Protein AF-T1BI86-F1 (afdb_monomer_lite)

Structure (mmCIF, N/CA/C/O backbone):
data_AF-T1BI86-F1
#
_entry.id   AF-T1BI86-F1
#
loop_
_atom_site.group_PDB
_atom_site.id
_atom_site.type_symbol
_atom_site.label_atom_id
_atom_site.label_alt_id
_atom_site.label_comp_id
_atom_site.label_asym_id
_atom_site.label_entity_id
_atom_site.label_seq_id
_atom_site.pdbx_PDB_ins_code
_atom_site.Cartn_x
_atom_site.Cartn_y
_atom_site.Cartn_z
_atom_site.occupancy
_atom_site.B_iso_or_equiv
_atom_site.auth_seq_id
_atom_site.auth_comp_id
_atom_site.auth_asym_id
_atom_site.auth_atom_id
_atom_site.pdbx_PDB_model_num
ATOM 1 N N . MET A 1 1 ? -12.834 4.390 8.537 1.00 87.19 1 MET A N 1
ATOM 2 C CA . MET A 1 1 ? -12.316 3.830 9.811 1.00 87.19 1 MET A CA 1
ATOM 3 C C . MET A 1 1 ? -13.384 3.108 10.624 1.00 87.19 1 MET A C 1
ATOM 5 O O . MET A 1 1 ? -13.209 1.924 10.857 1.00 87.19 1 MET A O 1
ATOM 9 N N . GLN A 1 2 ? -14.471 3.770 11.041 1.00 87.88 2 GLN A N 1
ATOM 10 C CA . GLN A 1 2 ? -15.515 3.148 11.880 1.00 87.88 2 GLN A CA 1
ATOM 11 C C . GLN A 1 2 ? -16.148 1.905 11.238 1.00 87.88 2 GLN A C 1
ATOM 13 O O . GLN A 1 2 ? -16.233 0.873 11.889 1.00 87.88 2 GLN A O 1
ATOM 18 N N . VAL A 1 3 ? -16.494 1.980 9.948 1.00 89.50 3 VAL A N 1
ATOM 19 C CA . VAL A 1 3 ? -17.041 0.842 9.188 1.00 89.50 3 VAL A CA 1
ATOM 20 C C . VAL A 1 3 ? -16.091 -0.359 9.213 1.00 89.50 3 VAL A C 1
ATOM 22 O O . VAL A 1 3 ? -16.495 -1.455 9.577 1.00 89.50 3 VAL A O 1
ATOM 25 N N . LEU A 1 4 ? -14.807 -0.149 8.906 1.00 90.81 4 LEU A N 1
ATOM 26 C CA . LEU A 1 4 ? -13.804 -1.218 8.940 1.00 90.81 4 LEU A CA 1
ATOM 27 C C . LEU A 1 4 ? -13.633 -1.810 10.349 1.00 90.81 4 LEU A C 1
ATOM 29 O O . LEU A 1 4 ? -13.534 -3.022 10.494 1.00 90.81 4 LEU A O 1
ATOM 33 N N . ALA A 1 5 ? -13.622 -0.969 11.387 1.00 91.44 5 ALA A N 1
ATOM 34 C CA . ALA A 1 5 ? -13.533 -1.438 12.768 1.00 91.44 5 ALA A CA 1
ATOM 35 C C . ALA A 1 5 ? -14.741 -2.308 13.158 1.00 91.44 5 ALA A C 1
ATOM 37 O O . ALA A 1 5 ? -14.560 -3.336 13.802 1.00 91.44 5 ALA A O 1
ATOM 38 N N . ALA A 1 6 ? -15.951 -1.943 12.720 1.00 90.62 6 ALA A N 1
ATOM 39 C CA . ALA A 1 6 ? -17.153 -2.742 12.957 1.00 90.62 6 ALA A CA 1
ATOM 40 C C . ALA A 1 6 ? -17.062 -4.134 12.305 1.00 90.62 6 ALA A C 1
ATOM 42 O O . ALA A 1 6 ? -17.449 -5.118 12.927 1.00 90.62 6 ALA A O 1
ATOM 43 N N . GLN A 1 7 ? -16.489 -4.224 11.100 1.00 90.88 7 GLN A N 1
ATOM 44 C CA . GLN A 1 7 ? -16.286 -5.493 10.386 1.00 90.88 7 GLN A CA 1
ATOM 45 C C . GLN A 1 7 ? -15.244 -6.400 11.061 1.00 90.88 7 GLN A C 1
ATOM 47 O O . GLN A 1 7 ? -15.355 -7.620 11.014 1.00 90.88 7 GLN A O 1
ATOM 52 N N . LEU A 1 8 ? -14.225 -5.822 11.704 1.00 91.12 8 LEU A N 1
ATOM 53 C CA . LEU A 1 8 ? -13.162 -6.585 12.371 1.00 91.12 8 LEU A CA 1
ATOM 54 C C . LEU A 1 8 ? -13.548 -7.094 13.770 1.00 91.12 8 LEU A C 1
ATOM 56 O O . LEU A 1 8 ? -12.843 -7.952 14.310 1.00 91.12 8 LEU A O 1
ATOM 60 N N . GLY A 1 9 ? -14.645 -6.589 14.339 1.00 88.50 9 GLY A N 1
ATOM 61 C CA . GLY A 1 9 ? -15.130 -6.936 15.674 1.00 88.50 9 GLY A CA 1
ATOM 62 C C . GLY A 1 9 ? -14.452 -6.159 16.811 1.00 88.50 9 GLY A C 1
ATOM 63 O O . GLY A 1 9 ? -13.436 -5.486 16.635 1.00 88.50 9 GLY A O 1
ATOM 64 N N . SER A 1 10 ? -15.024 -6.266 18.015 1.00 86.44 10 SER A N 1
ATOM 65 C CA . SER A 1 10 ? -14.612 -5.511 19.214 1.00 86.44 10 SER A CA 1
ATOM 66 C C . SER A 1 10 ? -13.220 -5.868 19.751 1.00 86.44 10 SER A C 1
ATOM 68 O O . SER A 1 10 ? -12.640 -5.101 20.516 1.00 86.44 10 SER A O 1
ATOM 70 N N . GLU A 1 11 ? -12.658 -7.002 19.332 1.00 89.38 11 GLU A N 1
ATOM 71 C CA . GLU A 1 11 ? -11.309 -7.446 19.702 1.00 89.38 11 GLU A CA 1
ATOM 72 C C . GLU A 1 11 ? -10.194 -6.578 19.097 1.00 89.38 11 GLU A C 1
ATOM 74 O O . GLU A 1 11 ? -9.066 -6.534 19.605 1.00 89.38 11 GLU A O 1
ATOM 79 N N . VAL A 1 12 ? -10.480 -5.902 17.979 1.00 92.06 12 VAL A N 1
ATOM 80 C CA . VAL A 1 12 ? -9.526 -5.017 17.313 1.00 92.06 12 VAL A CA 1
ATOM 81 C C . VAL A 1 12 ? -9.765 -3.594 17.792 1.00 92.06 12 VAL A C 1
ATOM 83 O O . VAL A 1 12 ? -10.672 -2.898 17.339 1.00 92.06 12 VAL A O 1
ATOM 86 N N . SER A 1 13 ? -8.914 -3.136 18.712 1.00 94.00 13 SER A N 1
ATOM 87 C CA . SER A 1 13 ? -8.974 -1.754 19.180 1.00 94.00 13 SER A CA 1
ATOM 88 C C . SER A 1 13 ? -8.673 -0.768 18.047 1.00 94.00 13 SER A C 1
ATOM 90 O O . SER A 1 13 ? -7.924 -1.056 17.107 1.00 94.00 13 SER A O 1
ATOM 92 N N . ARG A 1 14 ? -9.210 0.452 18.171 1.00 92.88 14 ARG A N 1
ATOM 93 C CA . ARG A 1 14 ? -8.928 1.547 17.231 1.00 92.88 14 ARG A CA 1
ATOM 94 C C . ARG A 1 14 ? -7.428 1.800 17.084 1.00 92.88 14 ARG A C 1
ATOM 96 O O . ARG A 1 14 ? -6.975 2.071 15.979 1.00 92.88 14 ARG A O 1
ATOM 103 N N . GLU A 1 15 ? -6.672 1.712 18.175 1.00 94.00 15 GLU A N 1
ATOM 104 C CA . GLU A 1 15 ? -5.223 1.924 18.153 1.00 94.00 15 GLU A CA 1
ATOM 105 C C . GLU A 1 15 ? -4.499 0.858 17.336 1.00 94.00 15 GLU A C 1
ATOM 107 O O . GLU A 1 15 ? -3.733 1.209 16.442 1.00 94.00 15 GLU A O 1
ATOM 112 N N . ARG A 1 16 ? -4.827 -0.423 17.548 1.00 95.56 16 ARG A N 1
ATOM 113 C CA . ARG A 1 16 ? -4.256 -1.528 16.765 1.00 95.56 16 ARG A CA 1
ATOM 114 C C . ARG A 1 16 ? -4.585 -1.395 15.282 1.00 95.56 16 ARG A C 1
ATOM 116 O O . ARG A 1 16 ? -3.732 -1.654 14.439 1.00 95.56 16 ARG A O 1
ATOM 123 N N . LEU A 1 17 ? -5.801 -0.953 14.956 1.00 95.69 17 LEU A N 1
ATOM 124 C CA . LEU A 1 17 ? -6.186 -0.690 13.571 1.00 95.69 17 LEU A CA 1
ATOM 125 C C . LEU A 1 17 ? -5.401 0.486 12.971 1.00 95.69 17 LEU A C 1
ATOM 127 O O . LEU A 1 17 ? -4.962 0.407 11.826 1.00 95.69 17 LEU A O 1
ATOM 131 N N . VAL A 1 18 ? -5.194 1.569 13.727 1.00 95.19 18 VAL A N 1
ATOM 132 C CA . VAL A 1 18 ? -4.356 2.695 13.286 1.00 95.19 18 VAL A CA 1
ATOM 133 C C . VAL A 1 18 ? -2.924 2.236 13.034 1.00 95.19 18 VAL A C 1
ATOM 135 O O . VAL A 1 18 ? -2.373 2.589 11.996 1.00 95.19 18 VAL A O 1
ATOM 138 N N . ASP A 1 19 ? -2.340 1.437 13.926 1.00 94.88 19 ASP A N 1
ATOM 139 C CA . ASP A 1 19 ? -0.967 0.938 13.791 1.00 94.88 19 ASP A CA 1
ATOM 140 C C . ASP A 1 19 ? -0.814 0.010 12.580 1.00 94.88 19 ASP A C 1
ATOM 142 O O . ASP A 1 19 ? 0.140 0.136 11.807 1.00 94.88 19 ASP A O 1
ATOM 146 N N . ALA A 1 20 ? -1.808 -0.848 12.341 1.00 95.94 20 ALA A N 1
ATOM 147 C CA . ALA A 1 20 ? -1.864 -1.701 11.162 1.00 95.94 20 ALA A CA 1
ATOM 148 C C . ALA A 1 20 ? -1.909 -0.883 9.867 1.00 95.94 20 ALA A C 1
ATOM 150 O O . ALA A 1 20 ? -1.059 -1.028 8.987 1.00 95.94 20 ALA A O 1
ATOM 151 N N . LEU A 1 21 ? -2.857 0.049 9.767 1.00 94.44 21 LEU A N 1
ATOM 152 C CA . LEU A 1 21 ? -2.989 0.902 8.589 1.00 94.44 21 LEU A CA 1
ATOM 153 C C . LEU A 1 21 ? -1.786 1.837 8.429 1.00 94.44 21 LEU A C 1
ATOM 155 O O . LEU A 1 21 ? -1.414 2.170 7.306 1.00 94.44 21 LEU A O 1
ATOM 159 N N . TYR A 1 22 ? -1.151 2.240 9.530 1.00 92.62 22 TYR A N 1
ATOM 160 C CA . TYR A 1 22 ? 0.082 3.012 9.515 1.00 92.62 22 TYR A CA 1
ATOM 161 C C . TYR A 1 22 ? 1.194 2.216 8.843 1.00 92.62 22 TYR A C 1
ATOM 163 O O . TYR A 1 22 ? 1.854 2.773 7.971 1.00 92.62 22 TYR A O 1
ATOM 171 N N . ALA A 1 23 ? 1.367 0.927 9.141 1.00 92.50 23 ALA A N 1
ATOM 172 C CA . ALA A 1 23 ? 2.424 0.092 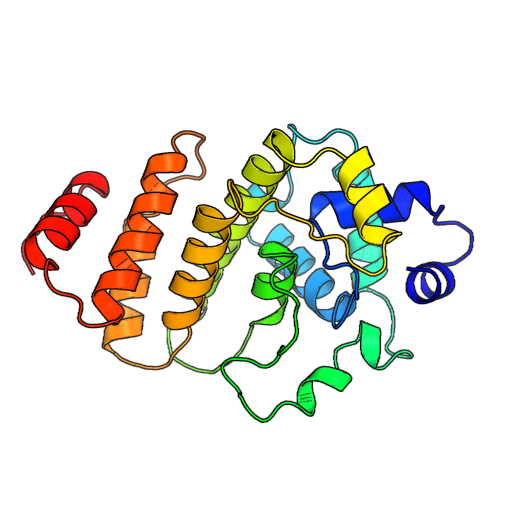8.558 1.00 92.50 23 ALA A CA 1
ATOM 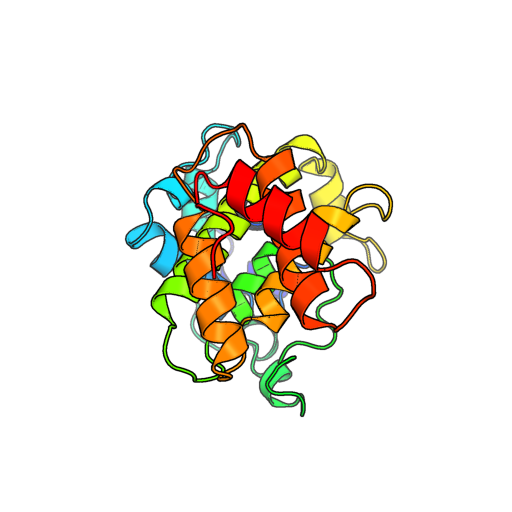173 C C . ALA A 1 23 ? 2.459 0.094 7.017 1.00 92.50 23 ALA A C 1
ATOM 175 O O . ALA A 1 23 ? 3.533 -0.001 6.420 1.00 92.50 23 ALA A O 1
ATOM 176 N N . ILE A 1 24 ? 1.300 0.279 6.380 1.00 91.12 24 ILE A N 1
ATOM 177 C CA . ILE A 1 24 ? 1.153 0.398 4.921 1.00 91.12 24 ILE A CA 1
ATOM 178 C C . ILE A 1 24 ? 0.720 1.800 4.466 1.00 91.12 24 ILE A C 1
ATOM 180 O O . ILE A 1 24 ? 0.483 2.020 3.284 1.00 91.12 24 ILE A O 1
ATOM 184 N N . ARG A 1 25 ? 0.642 2.766 5.390 1.00 87.88 25 ARG A N 1
ATOM 185 C CA . ARG A 1 25 ? 0.178 4.147 5.173 1.00 87.88 25 ARG A CA 1
ATOM 186 C C . ARG A 1 25 ? -1.112 4.206 4.360 1.00 87.88 25 ARG A C 1
ATOM 188 O O . ARG A 1 25 ? -1.150 4.874 3.334 1.00 87.88 25 ARG A O 1
ATOM 195 N N . ALA A 1 26 ? -2.140 3.483 4.788 1.00 88.50 26 ALA A N 1
ATOM 196 C CA . ALA A 1 26 ? -3.394 3.363 4.050 1.00 88.50 26 ALA A CA 1
ATOM 197 C C . ALA A 1 26 ? -4.008 4.741 3.736 1.00 88.50 26 ALA A C 1
ATOM 199 O O . ALA A 1 26 ? -3.903 5.663 4.552 1.00 88.50 26 ALA A O 1
ATOM 200 N N . PRO A 1 27 ? -4.682 4.906 2.585 1.00 84.25 27 PRO A N 1
ATOM 201 C CA . PRO A 1 27 ? -5.435 6.124 2.328 1.00 84.25 27 PRO A CA 1
ATOM 202 C C . PRO A 1 27 ? -6.605 6.226 3.317 1.00 84.25 27 PRO A C 1
ATOM 204 O O . PRO A 1 27 ? -7.252 5.230 3.639 1.00 84.25 27 PRO A O 1
ATOM 207 N N . ARG A 1 28 ? -6.928 7.439 3.772 1.00 84.38 28 ARG A N 1
ATOM 208 C CA . ARG A 1 28 ? -7.993 7.706 4.757 1.00 84.38 28 ARG A CA 1
ATOM 209 C C . ARG A 1 28 ? -9.350 7.171 4.327 1.00 84.38 28 ARG A C 1
ATOM 211 O O . ARG A 1 28 ? -10.128 6.731 5.173 1.00 84.38 28 ARG A O 1
ATOM 218 N N . ASN A 1 29 ? -9.649 7.239 3.031 1.00 81.12 29 ASN A N 1
ATOM 219 C CA . ASN A 1 29 ? -10.928 6.769 2.519 1.00 81.12 29 ASN A CA 1
ATOM 220 C C . ASN A 1 29 ? -11.054 5.240 2.604 1.00 81.12 29 ASN A C 1
ATOM 222 O O . ASN A 1 29 ? -12.177 4.769 2.676 1.00 81.12 29 ASN A O 1
ATOM 226 N N . LEU A 1 30 ? -9.956 4.476 2.682 1.00 87.44 30 LEU A N 1
ATOM 227 C CA . LEU A 1 30 ? -9.953 3.007 2.738 1.00 87.44 30 LEU A CA 1
ATOM 228 C C . LEU A 1 30 ? -10.704 2.335 1.575 1.00 87.44 30 LEU A C 1
ATOM 230 O O . LEU A 1 30 ? -11.121 1.183 1.696 1.00 87.44 30 LEU A O 1
ATOM 234 N N . VAL A 1 31 ? -10.876 3.043 0.455 1.00 85.50 31 VAL A N 1
ATOM 235 C CA . VAL A 1 31 ? -11.489 2.477 -0.750 1.00 85.50 31 VAL A CA 1
ATOM 236 C C . VAL A 1 31 ? -10.641 1.300 -1.213 1.00 85.50 31 VAL A C 1
ATOM 238 O O . VAL A 1 31 ? -9.433 1.452 -1.387 1.00 85.50 31 VAL A O 1
ATOM 241 N N . GLY A 1 32 ? -11.258 0.134 -1.398 1.00 85.75 32 GLY A N 1
ATOM 242 C CA . GLY A 1 32 ? -10.547 -1.065 -1.841 1.00 85.75 32 GLY A CA 1
ATOM 243 C C . GLY A 1 32 ? -9.511 -1.589 -0.839 1.00 85.75 32 GLY A C 1
ATOM 244 O O . GLY A 1 32 ? -8.621 -2.349 -1.209 1.00 85.75 32 GLY A O 1
ATOM 245 N N . ILE A 1 33 ? -9.584 -1.219 0.444 1.00 89.75 33 ILE A N 1
ATOM 246 C CA . ILE A 1 33 ? -8.588 -1.685 1.417 1.00 89.75 33 ILE A CA 1
ATOM 247 C C . ILE A 1 33 ? -8.528 -3.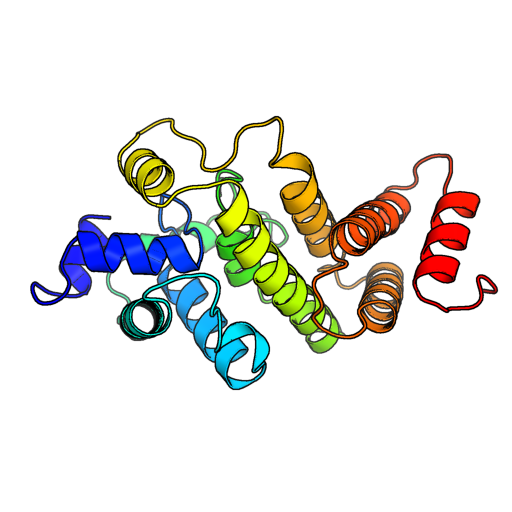219 1.501 1.00 89.75 33 ILE A C 1
ATOM 249 O O . ILE A 1 33 ? -7.446 -3.769 1.672 1.00 89.75 33 ILE A O 1
ATOM 253 N N . ILE A 1 34 ? -9.652 -3.921 1.319 1.00 91.44 34 ILE A N 1
ATOM 254 C CA . ILE A 1 34 ? -9.698 -5.390 1.370 1.00 91.44 34 ILE A CA 1
ATOM 255 C C . ILE A 1 34 ? -8.864 -6.019 0.238 1.00 91.44 34 ILE A C 1
ATOM 257 O O . ILE A 1 34 ? -7.916 -6.747 0.550 1.00 91.44 34 ILE A O 1
ATOM 261 N N . PRO A 1 35 ? -9.133 -5.754 -1.061 1.00 88.06 35 PRO A N 1
ATOM 262 C CA . PRO A 1 35 ? -8.297 -6.293 -2.135 1.00 88.06 35 PRO A CA 1
ATOM 263 C C . PRO A 1 35 ? -6.839 -5.826 -2.046 1.00 88.06 35 PRO A C 1
ATOM 265 O O . PRO A 1 35 ? -5.942 -6.630 -2.293 1.00 88.06 35 PRO A O 1
ATOM 268 N N . ALA A 1 36 ? -6.577 -4.591 -1.601 1.00 89.00 36 ALA A N 1
ATOM 269 C CA . ALA A 1 36 ? -5.211 -4.123 -1.369 1.00 89.00 36 ALA A CA 1
ATOM 270 C C . ALA A 1 36 ? -4.473 -4.983 -0.327 1.00 89.00 36 ALA A C 1
ATOM 272 O O . ALA A 1 36 ? -3.302 -5.320 -0.510 1.00 89.00 36 ALA A O 1
ATOM 273 N N . MET A 1 37 ? -5.141 -5.359 0.770 1.00 94.12 37 MET A N 1
ATOM 274 C CA . MET A 1 37 ? -4.531 -6.179 1.822 1.00 94.12 37 MET A CA 1
ATOM 275 C C . MET A 1 37 ? -4.357 -7.637 1.407 1.00 94.12 37 MET A C 1
ATOM 277 O O . MET A 1 37 ? -3.339 -8.236 1.750 1.00 94.12 37 MET A O 1
ATOM 281 N N . ARG A 1 38 ? -5.273 -8.189 0.602 1.00 92.56 38 ARG A N 1
ATOM 282 C CA . ARG A 1 38 ? -5.074 -9.502 -0.040 1.00 92.56 38 ARG A CA 1
ATOM 283 C C . ARG A 1 38 ? -3.818 -9.493 -0.906 1.00 92.56 38 ARG A C 1
ATOM 285 O O . ARG A 1 38 ? -2.944 -10.333 -0.720 1.00 92.56 38 ARG A O 1
ATOM 292 N N . GLN A 1 39 ? -3.677 -8.473 -1.751 1.00 89.88 39 GLN A N 1
ATOM 293 C CA . GLN A 1 39 ? -2.504 -8.313 -2.602 1.00 89.88 39 GLN A CA 1
ATOM 294 C C . GLN A 1 39 ? -1.212 -8.173 -1.790 1.00 89.88 39 GLN A C 1
ATOM 296 O O . GLN A 1 39 ? -0.199 -8.796 -2.106 1.00 89.88 39 GLN A O 1
ATOM 301 N N . PHE A 1 40 ? -1.244 -7.378 -0.718 1.00 93.69 40 PHE A N 1
ATOM 302 C CA . PHE A 1 40 ? -0.087 -7.200 0.151 1.00 93.69 40 PHE A CA 1
ATOM 303 C C . PHE A 1 40 ? 0.307 -8.504 0.850 1.00 93.69 40 PHE A C 1
ATOM 305 O O . PHE A 1 40 ? 1.493 -8.823 0.929 1.00 93.69 40 PHE A O 1
ATOM 312 N N . ARG A 1 41 ? -0.669 -9.285 1.325 1.00 95.31 41 ARG A N 1
ATOM 313 C CA . ARG A 1 41 ? -0.439 -10.613 1.902 1.00 95.31 41 ARG A CA 1
ATOM 314 C C . ARG A 1 41 ? 0.221 -11.561 0.903 1.00 95.31 41 ARG A C 1
ATOM 316 O O . ARG A 1 41 ? 1.205 -12.210 1.257 1.00 95.31 41 ARG A O 1
ATOM 323 N N . ASP A 1 42 ? -0.278 -11.612 -0.326 1.00 92.12 42 ASP A N 1
ATOM 324 C CA . ASP A 1 42 ? 0.278 -12.474 -1.372 1.00 92.12 42 ASP A CA 1
ATOM 325 C C . ASP A 1 42 ? 1.719 -12.075 -1.710 1.00 92.12 42 ASP A C 1
ATOM 327 O O . ASP A 1 42 ? 2.613 -12.921 -1.747 1.00 92.12 42 ASP A O 1
ATOM 331 N N . TRP A 1 43 ? 1.991 -10.774 -1.840 1.00 91.94 43 TRP A N 1
ATOM 332 C CA . TRP A 1 43 ? 3.353 -10.282 -2.044 1.00 91.94 43 TRP A CA 1
ATOM 333 C C . TRP A 1 43 ? 4.280 -10.579 -0.867 1.00 91.94 43 TRP A C 1
ATOM 335 O O . TRP A 1 43 ? 5.423 -10.959 -1.093 1.00 91.94 43 TRP A O 1
ATOM 345 N N . ARG A 1 44 ? 3.830 -10.470 0.387 1.00 93.81 44 ARG A N 1
ATOM 346 C CA . ARG A 1 44 ? 4.668 -10.830 1.546 1.00 93.81 44 ARG A CA 1
ATOM 347 C C . ARG A 1 44 ? 5.083 -12.301 1.539 1.00 93.81 44 ARG A C 1
ATOM 349 O O . ARG A 1 44 ? 6.212 -12.603 1.924 1.00 93.81 44 ARG A O 1
ATOM 356 N N . ARG A 1 45 ? 4.206 -13.198 1.072 1.00 91.81 45 ARG A N 1
ATOM 357 C CA . ARG A 1 45 ? 4.500 -14.637 0.938 1.00 91.81 45 ARG A CA 1
ATOM 358 C C . ARG A 1 45 ? 5.552 -14.918 -0.137 1.00 91.81 45 ARG A C 1
ATOM 360 O O . ARG A 1 45 ? 6.410 -15.767 0.077 1.00 91.81 45 ARG A O 1
ATOM 367 N N . SER A 1 46 ? 5.517 -14.186 -1.250 1.00 89.88 46 SER A N 1
ATOM 368 C CA . SER A 1 46 ? 6.468 -14.354 -2.361 1.00 89.88 46 SER A CA 1
ATOM 369 C C . SER A 1 46 ? 7.769 -13.562 -2.185 1.00 89.88 46 SER A C 1
ATOM 371 O O . SER A 1 46 ? 8.807 -13.936 -2.728 1.00 89.88 46 SER A O 1
ATOM 373 N N . TYR A 1 47 ? 7.738 -12.472 -1.415 1.00 89.44 47 TYR A N 1
ATOM 374 C CA . TYR A 1 47 ? 8.848 -11.536 -1.263 1.00 89.44 47 TYR A CA 1
ATOM 375 C C . TYR A 1 47 ? 9.161 -11.292 0.212 1.00 89.44 47 TYR A C 1
ATOM 377 O O . TYR A 1 47 ? 8.606 -10.399 0.860 1.00 89.44 47 TYR A O 1
ATOM 385 N N . ARG A 1 48 ? 10.149 -12.043 0.718 1.00 87.44 48 ARG A N 1
ATOM 386 C CA . ARG A 1 48 ? 10.658 -11.927 2.094 1.00 87.44 48 ARG A CA 1
ATOM 387 C C . ARG A 1 48 ? 10.900 -10.480 2.564 1.00 87.44 48 ARG A C 1
ATOM 389 O O . ARG A 1 48 ? 10.527 -10.193 3.699 1.00 87.44 48 ARG A O 1
ATOM 396 N N . PRO A 1 49 ? 11.435 -9.544 1.749 1.00 85.69 49 PRO A N 1
ATOM 397 C CA . PRO A 1 49 ? 11.671 -8.169 2.195 1.00 85.69 49 PRO A CA 1
ATOM 398 C C . PRO A 1 49 ? 10.430 -7.420 2.698 1.00 85.69 49 PRO A C 1
ATOM 400 O O . PRO A 1 49 ? 10.584 -6.475 3.463 1.00 85.69 49 PRO A O 1
ATOM 403 N N . LEU A 1 50 ? 9.217 -7.806 2.287 1.00 91.00 50 LEU A N 1
ATOM 404 C CA . LEU A 1 50 ? 7.977 -7.201 2.788 1.00 91.00 50 LEU A CA 1
ATOM 405 C C . LEU A 1 50 ? 7.451 -7.873 4.069 1.00 91.00 50 LEU A C 1
ATOM 407 O O . LEU A 1 50 ? 6.603 -7.304 4.757 1.00 91.00 50 LEU A O 1
ATOM 411 N N . SER A 1 51 ? 7.934 -9.072 4.400 1.00 88.81 51 SER A N 1
ATOM 412 C CA . SER A 1 51 ? 7.538 -9.806 5.611 1.00 88.81 51 SER A CA 1
ATOM 413 C C . SER A 1 51 ? 8.207 -9.274 6.880 1.00 88.81 51 SER A C 1
ATOM 415 O O . SER A 1 51 ? 7.706 -9.490 7.983 1.00 88.81 51 SER A O 1
ATOM 417 N N . GLU A 1 52 ? 9.303 -8.531 6.735 1.00 87.62 52 GLU A N 1
ATOM 418 C CA . GLU A 1 52 ? 10.075 -7.978 7.843 1.00 87.62 52 GLU A CA 1
ATOM 419 C C . GLU A 1 52 ? 10.244 -6.461 7.666 1.00 87.62 52 GLU A C 1
ATOM 421 O O . GLU A 1 52 ? 10.691 -5.980 6.624 1.00 87.62 52 GLU A O 1
ATOM 426 N N . PHE A 1 53 ? 9.911 -5.694 8.705 1.00 90.00 53 PHE A N 1
ATOM 427 C CA . PHE A 1 53 ? 10.173 -4.256 8.754 1.00 90.00 53 PHE A CA 1
ATOM 428 C C . PHE A 1 53 ? 10.688 -3.860 10.148 1.00 90.00 53 PHE A C 1
ATOM 430 O O . PHE A 1 53 ? 9.951 -3.260 10.932 1.00 90.00 53 PHE A O 1
ATOM 437 N N . PRO A 1 54 ? 11.934 -4.242 10.494 1.00 86.12 54 PRO A N 1
ATOM 438 C CA . PRO A 1 54 ? 12.485 -4.062 11.841 1.00 86.12 54 PRO A CA 1
ATOM 439 C C . PRO A 1 54 ? 12.535 -2.594 12.291 1.00 86.12 54 PRO A C 1
ATOM 441 O O . PRO A 1 54 ? 12.526 -2.303 13.484 1.00 86.12 54 PRO A O 1
ATOM 444 N N . GLU A 1 55 ? 12.548 -1.647 11.353 1.00 86.25 55 GLU A N 1
ATOM 445 C CA . GLU A 1 55 ? 12.540 -0.212 11.633 1.00 86.25 55 GLU A CA 1
ATOM 446 C C . GLU A 1 55 ? 11.176 0.315 12.124 1.00 86.25 55 GLU A C 1
ATOM 448 O O . GLU A 1 55 ? 11.088 1.480 12.536 1.00 86.25 55 GLU A O 1
ATOM 453 N N . LEU A 1 56 ? 10.122 -0.510 12.073 1.00 89.88 56 LEU A N 1
ATOM 454 C CA . LEU A 1 56 ? 8.782 -0.207 12.567 1.00 89.88 56 LEU A CA 1
ATOM 455 C C . LEU A 1 56 ? 8.419 -1.126 13.752 1.00 89.88 56 LEU A C 1
ATOM 457 O O . LEU A 1 56 ? 8.065 -2.288 13.546 1.00 89.88 56 LEU A O 1
ATOM 461 N N . PRO A 1 57 ? 8.450 -0.615 14.996 1.00 89.94 57 PRO A N 1
ATOM 462 C CA . PRO A 1 57 ? 7.974 -1.360 16.158 1.00 89.94 57 PRO A CA 1
ATOM 463 C C . PRO A 1 57 ? 6.513 -1.795 15.990 1.00 89.94 57 PRO A C 1
ATOM 465 O O . PRO A 1 57 ? 5.688 -1.012 15.517 1.00 89.94 57 PRO A O 1
ATOM 468 N N . GLY A 1 58 ? 6.197 -3.031 16.382 1.00 93.06 58 GLY A N 1
ATOM 469 C CA . GLY A 1 58 ? 4.841 -3.578 16.283 1.00 93.06 58 GLY A CA 1
ATOM 470 C C . GLY A 1 58 ? 4.437 -4.061 14.882 1.00 93.06 58 GLY A C 1
ATOM 471 O O . GLY A 1 58 ? 3.250 -4.253 14.614 1.00 93.06 58 GLY A O 1
ATOM 472 N N . TYR A 1 59 ? 5.386 -4.203 13.944 1.00 95.06 59 TYR A N 1
ATOM 473 C CA . TYR A 1 59 ? 5.065 -4.564 12.557 1.00 95.06 59 TYR A CA 1
ATOM 474 C C . TYR A 1 59 ? 4.418 -5.948 12.412 1.00 95.06 59 TYR A C 1
ATOM 476 O O . TYR A 1 59 ? 3.540 -6.120 11.570 1.00 95.06 59 TYR A O 1
ATOM 484 N N . GLN A 1 60 ? 4.812 -6.929 13.229 1.00 95.25 60 GLN A N 1
ATOM 485 C CA . GLN A 1 60 ? 4.229 -8.274 13.155 1.00 95.25 60 GLN A CA 1
ATOM 486 C C . GLN A 1 60 ? 2.780 -8.277 13.653 1.00 95.25 60 GLN A C 1
ATOM 488 O O . GLN A 1 60 ? 1.897 -8.859 13.029 1.00 95.25 60 GLN A O 1
ATOM 493 N N . GLU A 1 61 ? 2.497 -7.536 14.719 1.00 95.69 61 GLU A N 1
ATOM 494 C CA . GLU A 1 61 ? 1.149 -7.334 15.242 1.00 95.69 61 GLU A CA 1
ATOM 495 C C . GLU A 1 61 ? 0.275 -6.565 14.245 1.00 95.69 61 GLU A C 1
ATOM 497 O O . GLU A 1 61 ? -0.897 -6.899 14.063 1.00 95.69 61 GLU A O 1
ATOM 502 N N . ALA A 1 62 ? 0.849 -5.566 13.568 1.00 96.31 62 ALA A N 1
ATOM 503 C CA . ALA A 1 62 ? 0.203 -4.859 12.469 1.00 96.31 62 ALA A CA 1
ATOM 504 C C . ALA A 1 62 ? -0.161 -5.821 11.330 1.00 96.31 62 ALA A C 1
ATOM 506 O O . ALA A 1 62 ? -1.310 -5.822 10.892 1.00 96.31 62 ALA A O 1
ATOM 507 N N . ILE A 1 63 ? 0.773 -6.677 10.897 1.00 96.56 63 ILE A N 1
ATOM 508 C CA . ILE A 1 63 ? 0.543 -7.695 9.861 1.00 96.56 63 ILE A CA 1
ATOM 509 C C . ILE A 1 63 ? -0.656 -8.585 10.200 1.00 96.56 63 ILE A C 1
ATOM 511 O O . ILE A 1 63 ? -1.497 -8.796 9.332 1.00 96.56 63 ILE A O 1
ATOM 515 N N . VAL A 1 64 ? -0.782 -9.052 11.447 1.00 96.62 64 VAL A N 1
ATOM 516 C CA . VAL A 1 64 ? -1.919 -9.892 11.870 1.00 96.62 64 VAL A CA 1
ATOM 517 C C . VAL A 1 64 ? -3.256 -9.186 11.626 1.00 96.62 64 VAL A C 1
ATOM 519 O O . VAL A 1 64 ? -4.214 -9.798 11.158 1.00 96.62 64 VAL A O 1
ATOM 522 N N . ILE A 1 65 ? -3.334 -7.884 11.909 1.00 97.38 65 ILE A N 1
ATOM 523 C CA . ILE A 1 65 ? -4.545 -7.097 11.651 1.00 97.38 65 ILE A CA 1
ATOM 524 C C . ILE A 1 65 ? -4.761 -6.887 10.148 1.00 97.38 65 ILE A C 1
ATOM 526 O O . ILE A 1 65 ? -5.896 -6.980 9.687 1.00 97.38 65 ILE A O 1
ATOM 530 N N . LEU A 1 66 ? -3.701 -6.640 9.372 1.00 97.00 66 LEU A N 1
ATOM 531 C CA . LEU A 1 66 ? -3.804 -6.521 7.913 1.00 97.00 66 LEU A CA 1
ATOM 532 C C . LEU A 1 66 ? -4.292 -7.825 7.265 1.00 97.00 66 LEU A C 1
ATOM 534 O O . LEU A 1 66 ? -5.107 -7.776 6.346 1.00 97.00 66 LEU A O 1
ATOM 538 N N . ASP A 1 67 ? -3.865 -8.977 7.780 1.00 97.25 67 ASP A N 1
ATOM 539 C CA . ASP A 1 67 ? -4.337 -10.285 7.322 1.00 97.25 67 ASP A CA 1
ATOM 540 C C . ASP A 1 67 ? -5.805 -10.516 7.683 1.00 97.25 67 ASP A C 1
ATOM 542 O O . ASP A 1 67 ? -6.572 -10.939 6.821 1.00 97.25 67 ASP A O 1
ATOM 546 N N . ARG A 1 68 ? -6.246 -10.105 8.882 1.00 96.56 68 ARG A N 1
ATOM 547 C CA . ARG A 1 68 ? -7.681 -10.090 9.220 1.00 96.56 68 ARG A CA 1
ATOM 548 C C . ARG A 1 68 ? -8.491 -9.222 8.254 1.00 96.56 68 ARG A C 1
ATOM 550 O O . ARG A 1 68 ? -9.588 -9.616 7.883 1.00 96.56 68 ARG A O 1
ATOM 557 N N . ILE A 1 69 ? -7.969 -8.068 7.824 1.00 95.62 69 ILE A N 1
ATOM 558 C CA . ILE A 1 69 ? -8.629 -7.223 6.809 1.00 95.62 69 ILE A CA 1
ATOM 559 C C . ILE A 1 69 ? -8.709 -7.954 5.463 1.00 95.62 69 ILE A C 1
ATOM 561 O O . ILE A 1 69 ? -9.735 -7.879 4.789 1.00 95.62 69 ILE A O 1
ATOM 565 N N . ALA A 1 70 ? -7.647 -8.661 5.068 1.00 94.88 70 ALA A N 1
ATOM 566 C CA . ALA A 1 70 ? -7.617 -9.434 3.828 1.00 94.88 70 ALA A CA 1
A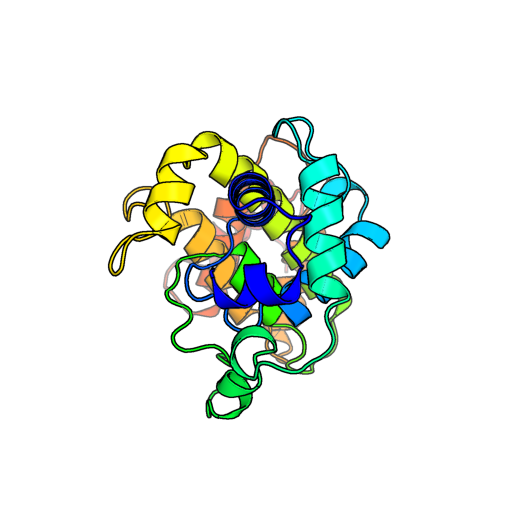TOM 567 C C . ALA A 1 70 ? -8.653 -10.577 3.816 1.00 94.88 70 ALA A C 1
ATOM 569 O O . ALA A 1 70 ? -9.180 -10.906 2.749 1.00 94.88 70 ALA A O 1
ATOM 570 N N . ASP A 1 71 ? -8.957 -11.146 4.984 1.00 95.31 71 ASP A N 1
ATOM 571 C CA . ASP A 1 71 ? -9.919 -12.241 5.164 1.00 95.31 71 ASP A CA 1
ATOM 572 C C . ASP A 1 71 ? -11.376 -11.791 5.314 1.00 95.31 71 ASP A C 1
ATOM 574 O O . ASP A 1 71 ? -12.269 -12.635 5.321 1.00 95.31 71 ASP A O 1
ATOM 578 N N . LEU A 1 72 ? -11.651 -10.484 5.387 1.00 93.19 72 LEU A N 1
ATOM 579 C CA . LEU A 1 72 ? -13.027 -9.994 5.442 1.00 93.19 72 LEU A CA 1
ATOM 580 C C . LEU A 1 72 ? -13.814 -10.412 4.192 1.00 93.19 72 LEU A C 1
ATOM 582 O O . LEU A 1 72 ? -13.379 -10.202 3.050 1.00 93.19 72 LEU A O 1
ATOM 586 N N . GLU A 1 73 ? -15.006 -10.960 4.419 1.00 85.88 73 GLU A N 1
ATOM 587 C CA . GLU A 1 73 ? -15.990 -11.201 3.369 1.00 85.88 73 GLU A CA 1
ATOM 588 C C . GLU A 1 73 ? -16.669 -9.892 2.932 1.00 85.88 73 GLU A C 1
ATOM 590 O O . GLU A 1 73 ? -16.702 -8.884 3.644 1.00 85.88 73 GLU A O 1
ATOM 595 N N . VAL A 1 74 ? -17.161 -9.872 1.693 1.00 67.50 74 VAL A N 1
ATOM 596 C CA . VAL A 1 74 ? -17.555 -8.638 1.003 1.00 67.50 74 VAL A CA 1
ATOM 597 C C . VAL A 1 74 ? -18.992 -8.248 1.345 1.00 67.50 74 VAL A C 1
ATOM 599 O O . VAL A 1 74 ? -19.923 -8.650 0.653 1.00 67.50 74 VAL A O 1
ATOM 602 N N . ALA A 1 75 ? -19.164 -7.418 2.375 1.00 67.56 75 ALA A N 1
ATOM 603 C CA . ALA A 1 75 ? -20.444 -6.764 2.676 1.00 67.56 75 ALA A CA 1
ATOM 604 C C . ALA A 1 75 ? -20.479 -5.276 2.268 1.00 67.56 75 ALA A C 1
ATOM 606 O O . ALA A 1 75 ? -21.516 -4.775 1.846 1.00 67.56 75 ALA A O 1
ATOM 607 N N . ASP A 1 76 ? -19.349 -4.567 2.358 1.00 87.62 76 ASP A N 1
ATOM 608 C CA . ASP A 1 76 ? -19.263 -3.126 2.088 1.00 87.62 76 ASP A CA 1
ATOM 609 C C . ASP A 1 76 ? -18.639 -2.837 0.705 1.00 87.62 76 ASP A C 1
ATOM 611 O O . ASP A 1 76 ? -17.511 -3.248 0.404 1.00 87.62 76 ASP A O 1
ATOM 615 N N . GLU A 1 77 ? -19.371 -2.127 -0.163 1.00 84.19 77 GLU A N 1
ATOM 616 C CA . GLU A 1 77 ? -18.941 -1.808 -1.540 1.00 84.19 77 GLU A CA 1
ATOM 617 C C . GLU A 1 77 ? -17.714 -0.888 -1.599 1.00 84.19 77 GLU A C 1
ATOM 619 O O . GLU A 1 77 ? -16.938 -0.921 -2.558 1.00 84.19 77 GLU A O 1
ATOM 624 N N . HIS A 1 78 ? -17.529 -0.056 -0.577 1.00 84.31 78 HIS A N 1
ATOM 625 C CA . HIS A 1 78 ? -16.454 0.922 -0.521 1.00 84.31 78 HIS A CA 1
ATOM 626 C C . HIS A 1 78 ? -15.139 0.255 -0.111 1.00 84.31 78 HIS A C 1
ATOM 628 O O . HIS A 1 78 ? -14.133 0.392 -0.808 1.00 84.31 78 HIS A O 1
ATOM 634 N N . LEU A 1 79 ? -15.155 -0.553 0.954 1.00 85.94 79 LEU A N 1
ATOM 635 C CA . LEU A 1 79 ? -13.998 -1.333 1.412 1.00 85.94 79 LEU A CA 1
ATOM 636 C C . LEU A 1 79 ? -13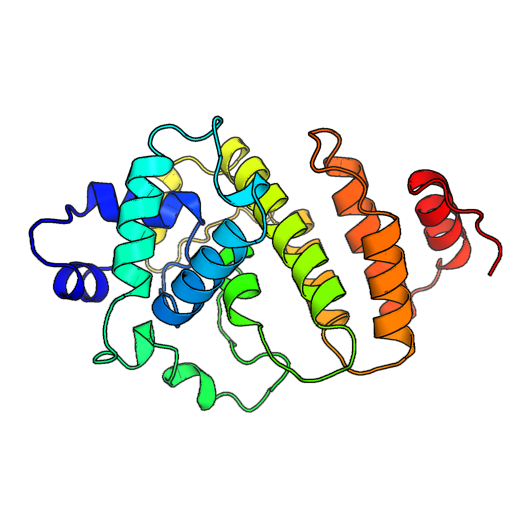.572 -2.405 0.402 1.00 85.94 79 LEU A C 1
ATOM 638 O O . LEU A 1 79 ? -12.379 -2.688 0.274 1.00 85.94 79 LEU A O 1
ATOM 642 N N . SER A 1 80 ? -14.531 -2.985 -0.324 1.00 84.19 80 SER A N 1
ATOM 643 C CA . SER A 1 80 ? -14.255 -3.951 -1.395 1.00 84.19 80 SER A CA 1
ATOM 644 C C . SER A 1 80 ? -13.745 -3.312 -2.682 1.00 84.19 80 SER A C 1
ATOM 646 O O . SER A 1 80 ? -13.200 -4.019 -3.522 1.00 84.19 80 SER A O 1
ATOM 648 N N . GLY A 1 81 ? -13.884 -1.993 -2.838 1.00 77.62 81 GLY A N 1
ATOM 649 C CA . GLY A 1 81 ? -13.459 -1.287 -4.042 1.00 77.62 81 GLY A CA 1
ATOM 650 C C . GLY A 1 81 ? -14.423 -1.437 -5.219 1.00 77.62 81 GLY A C 1
ATOM 651 O O . GLY A 1 81 ? -14.141 -0.906 -6.279 1.00 77.62 81 GLY A O 1
ATOM 652 N N . ARG A 1 82 ? -15.599 -2.060 -5.064 1.00 76.94 82 ARG A N 1
ATOM 653 C CA . ARG A 1 82 ? -16.606 -2.123 -6.148 1.00 76.94 82 ARG A CA 1
ATOM 654 C C . ARG A 1 82 ? -17.048 -0.745 -6.627 1.00 76.94 82 ARG A C 1
ATOM 656 O O . ARG A 1 82 ? -17.331 -0.546 -7.804 1.00 76.94 82 ARG A O 1
ATOM 663 N N . VAL A 1 83 ? -17.039 0.247 -5.734 1.00 71.75 83 VAL A N 1
ATOM 664 C CA . VAL A 1 83 ? -17.276 1.657 -6.097 1.00 71.75 83 VAL A CA 1
ATOM 665 C C . VAL A 1 83 ? -16.317 2.164 -7.180 1.00 71.75 83 VAL A C 1
ATOM 667 O O . VAL A 1 83 ? -16.608 3.165 -7.829 1.00 71.75 83 VAL A O 1
ATOM 670 N N . THR A 1 84 ? -15.191 1.480 -7.387 1.00 66.94 84 THR A N 1
ATOM 671 C CA . THR A 1 84 ? -14.137 1.870 -8.314 1.00 66.94 84 THR A CA 1
ATOM 672 C C . THR A 1 84 ? -14.289 1.274 -9.712 1.00 66.94 84 THR A C 1
ATOM 674 O O . THR A 1 84 ? -13.754 1.821 -10.670 1.00 66.94 84 THR A O 1
ATOM 677 N N . GLU A 1 85 ? -15.103 0.228 -9.867 1.00 65.12 85 GLU A N 1
ATOM 678 C CA . GLU A 1 85 ? -15.490 -0.335 -11.172 1.00 65.12 85 GLU A CA 1
ATOM 679 C C . GLU A 1 85 ? -16.305 0.662 -12.011 1.00 65.12 85 GLU A C 1
ATOM 681 O O . GLU A 1 85 ? -16.358 0.576 -13.234 1.00 65.12 85 GLU A O 1
ATOM 686 N N . ARG A 1 86 ? -16.916 1.655 -11.354 1.00 62.28 86 ARG A N 1
ATOM 687 C CA . ARG A 1 86 ? -17.698 2.724 -11.993 1.00 62.28 86 ARG A CA 1
ATOM 688 C C . ARG A 1 86 ? -16.821 3.766 -12.698 1.00 62.28 86 ARG A C 1
ATOM 690 O O . ARG A 1 86 ? -17.354 4.663 -13.350 1.00 62.28 86 ARG A O 1
ATOM 697 N N . TYR A 1 87 ? -15.495 3.690 -12.563 1.00 61.41 87 TYR A N 1
ATOM 698 C CA . TYR A 1 87 ? -14.578 4.632 -13.196 1.00 61.41 87 TYR A CA 1
ATOM 699 C C . TYR A 1 87 ? -14.190 4.170 -14.605 1.00 61.41 87 TYR A C 1
ATOM 701 O O . TYR A 1 87 ? -13.665 3.084 -14.814 1.00 61.41 87 TYR A O 1
ATOM 709 N N . THR A 1 88 ? -14.399 5.046 -15.585 1.00 47.75 88 THR A N 1
ATOM 710 C CA . THR A 1 88 ? -14.212 4.786 -17.024 1.00 47.75 88 THR A CA 1
ATOM 711 C C . THR A 1 88 ? -12.758 4.642 -17.475 1.00 47.75 88 THR A C 1
ATOM 713 O O . THR A 1 88 ? -12.508 4.242 -18.608 1.00 47.75 88 THR A O 1
ATOM 716 N N . ASN A 1 89 ? -11.780 4.983 -16.636 1.00 51.53 89 ASN A N 1
ATOM 717 C CA . ASN A 1 89 ? -10.373 4.926 -17.011 1.00 51.53 89 ASN A CA 1
ATOM 718 C C . ASN A 1 89 ? -9.725 3.660 -16.439 1.00 51.53 89 ASN A C 1
ATOM 720 O O . ASN A 1 89 ? -9.388 3.616 -15.262 1.00 51.53 89 ASN A O 1
ATOM 724 N N . VAL A 1 90 ? -9.499 2.661 -17.292 1.00 45.00 90 VAL A N 1
ATOM 725 C CA . VAL A 1 90 ? -8.889 1.363 -16.935 1.00 45.00 90 VAL A CA 1
ATOM 726 C C . VAL A 1 90 ? -7.457 1.505 -16.398 1.00 45.00 90 VAL A C 1
ATOM 728 O O . VAL A 1 90 ? -7.019 0.717 -15.569 1.00 45.00 90 VAL A O 1
ATOM 731 N N . TRP A 1 91 ? -6.746 2.561 -16.810 1.00 41.75 91 TRP A N 1
ATOM 732 C CA . TRP A 1 91 ? -5.405 2.925 -16.326 1.00 41.75 91 TRP A CA 1
ATOM 733 C C . TRP A 1 91 ? -5.438 3.725 -15.025 1.00 41.75 91 TRP A C 1
ATOM 735 O O . TRP A 1 91 ? -4.401 4.020 -14.424 1.00 41.75 91 TRP A O 1
ATOM 745 N N . THR A 1 92 ? -6.630 4.167 -14.631 1.00 47.22 92 THR A N 1
ATOM 746 C CA . THR A 1 92 ? -6.923 4.950 -13.435 1.00 47.22 92 THR A CA 1
ATOM 747 C C . THR A 1 92 ? -8.184 4.392 -12.785 1.00 47.22 92 THR A C 1
ATOM 749 O O . THR A 1 92 ? -9.145 5.148 -12.610 1.00 47.22 92 THR A O 1
ATOM 752 N N . PRO A 1 93 ? -8.213 3.108 -12.377 1.00 45.03 93 PRO A N 1
ATOM 753 C CA . PRO A 1 93 ? -9.407 2.542 -11.762 1.00 45.03 93 PRO A CA 1
ATOM 754 C C . PRO A 1 93 ? -9.733 3.229 -10.431 1.00 45.03 93 PRO A C 1
ATOM 756 O O . PRO A 1 93 ? -10.618 2.791 -9.732 1.00 45.03 93 PRO A O 1
ATOM 759 N N . LEU A 1 94 ? -9.008 4.277 -10.026 1.00 47.19 94 LEU A N 1
ATOM 760 C CA . LEU A 1 94 ? -9.063 4.927 -8.732 1.00 47.19 94 LEU A CA 1
ATOM 761 C C . LEU A 1 94 ? -8.873 6.441 -8.873 1.00 47.19 94 LEU A C 1
ATOM 763 O O . LEU A 1 94 ? -7.935 7.013 -8.314 1.00 47.19 94 LEU A O 1
ATOM 767 N N . ARG A 1 95 ? -9.752 7.133 -9.607 1.00 43.31 95 ARG A N 1
ATOM 768 C CA . ARG A 1 95 ? -9.924 8.578 -9.394 1.00 43.31 95 ARG A CA 1
ATOM 769 C C . ARG A 1 95 ? -11.213 8.848 -8.612 1.00 43.31 95 ARG A C 1
ATOM 771 O O . ARG A 1 95 ? -12.263 8.471 -9.104 1.00 43.31 95 ARG A O 1
ATOM 778 N N . PRO A 1 96 ? -11.157 9.545 -7.463 1.00 43.19 96 PRO A N 1
ATOM 779 C CA . PRO A 1 96 ? -9.972 10.080 -6.810 1.00 43.19 96 PRO A CA 1
ATOM 780 C C . PRO A 1 96 ? -9.548 9.155 -5.661 1.00 43.19 96 PRO A C 1
ATOM 782 O O . PRO A 1 96 ? -10.014 9.309 -4.534 1.00 43.19 96 PRO A O 1
ATOM 785 N N . LEU A 1 97 ? -8.601 8.239 -5.885 1.00 48.25 97 LEU A N 1
ATOM 786 C CA . LEU A 1 97 ? -7.606 8.067 -4.834 1.00 48.25 97 LEU A CA 1
ATOM 787 C C . LEU A 1 97 ? -6.805 9.362 -4.805 1.00 48.25 97 LEU A C 1
ATOM 789 O O . LEU A 1 97 ? -6.399 9.923 -5.822 1.00 48.25 97 LEU A O 1
ATOM 793 N N . THR A 1 98 ? -6.737 9.916 -3.611 1.00 50.69 98 THR A N 1
ATOM 794 C CA . THR A 1 98 ? -6.440 11.315 -3.317 1.00 50.69 98 THR A CA 1
ATOM 795 C C . THR A 1 98 ? -4.965 11.680 -3.511 1.00 50.69 98 THR A C 1
ATOM 797 O O . THR A 1 98 ? -4.585 12.819 -3.244 1.00 50.69 98 THR A O 1
ATOM 800 N N . GLY A 1 99 ? -4.131 10.741 -3.979 1.00 55.62 99 GLY A N 1
ATOM 801 C CA . GLY A 1 99 ? -2.672 10.855 -3.965 1.00 55.62 99 GLY A CA 1
ATOM 802 C C . GLY A 1 99 ? -2.084 10.702 -2.561 1.00 55.62 99 GLY A C 1
ATOM 803 O O . GLY A 1 99 ? -0.917 11.025 -2.335 1.00 55.62 99 GLY A O 1
ATOM 804 N N . ASP A 1 100 ? -2.899 10.267 -1.598 1.00 64.50 100 ASP A N 1
ATOM 805 C CA . ASP A 1 100 ? -2.513 10.222 -0.193 1.00 64.50 100 ASP A CA 1
ATOM 806 C C . ASP A 1 100 ? -1.693 8.977 0.154 1.00 64.50 100 ASP A C 1
ATOM 808 O O . ASP A 1 100 ? -0.988 8.981 1.156 1.00 64.50 100 ASP A O 1
ATOM 812 N N . SER A 1 101 ? -1.758 7.897 -0.631 1.00 78.25 101 SER A N 1
ATOM 813 C CA . SER A 1 101 ? -1.052 6.657 -0.299 1.00 78.25 101 SER A CA 1
ATOM 814 C C . SER A 1 101 ? -0.505 5.955 -1.529 1.00 78.25 101 SER A C 1
ATOM 816 O O . SER A 1 101 ? -1.203 5.195 -2.191 1.00 78.25 101 SER A O 1
ATOM 818 N N . VAL A 1 102 ? 0.796 6.130 -1.771 1.00 79.81 102 VAL A N 1
ATOM 819 C CA . VAL A 1 102 ? 1.514 5.397 -2.824 1.00 79.81 102 VAL A CA 1
ATOM 820 C C . VAL A 1 102 ? 1.393 3.880 -2.645 1.00 79.81 102 VAL A C 1
ATOM 822 O O . VAL A 1 102 ? 1.192 3.173 -3.623 1.00 79.81 102 VAL A O 1
ATOM 825 N N . ILE A 1 103 ? 1.487 3.371 -1.412 1.00 87.12 103 ILE A N 1
ATOM 826 C CA . ILE A 1 103 ? 1.406 1.925 -1.148 1.00 87.12 103 ILE A CA 1
ATOM 827 C C . ILE A 1 103 ? -0.004 1.409 -1.443 1.00 87.12 103 ILE A C 1
ATOM 829 O O . ILE A 1 103 ? -0.147 0.437 -2.178 1.00 87.12 103 ILE A O 1
ATOM 833 N N . GLY A 1 104 ? -1.037 2.062 -0.901 1.00 83.44 104 GLY A N 1
ATOM 834 C CA . GLY A 1 104 ? -2.423 1.655 -1.126 1.00 83.44 104 GLY A CA 1
ATOM 835 C C . GLY A 1 104 ? -2.808 1.711 -2.603 1.00 83.44 104 GLY A C 1
ATOM 836 O O . GLY A 1 104 ? -3.431 0.783 -3.105 1.00 83.44 104 GLY A O 1
ATOM 837 N N . GLU A 1 105 ? -2.374 2.755 -3.311 1.00 79.62 105 GLU A N 1
ATOM 838 C CA . GLU A 1 105 ? -2.598 2.890 -4.751 1.00 79.62 105 GLU A CA 1
ATOM 839 C C . GLU A 1 105 ? -1.893 1.787 -5.553 1.00 79.62 105 GLU A C 1
ATOM 841 O O . GLU A 1 105 ? -2.531 1.138 -6.375 1.00 79.62 105 GLU A O 1
ATOM 846 N N . LEU A 1 106 ? -0.613 1.508 -5.283 1.00 82.19 106 LEU A N 1
ATOM 847 C CA . LEU A 1 106 ? 0.126 0.438 -5.967 1.00 82.19 106 LEU A CA 1
ATOM 848 C C . LEU A 1 106 ? -0.511 -0.939 -5.778 1.00 82.19 106 LEU A C 1
ATOM 850 O O . LEU A 1 106 ? -0.594 -1.708 -6.732 1.00 82.19 106 LEU A O 1
ATOM 854 N N . LEU A 1 107 ? -0.966 -1.245 -4.562 1.00 84.31 107 LEU A N 1
ATOM 855 C CA . LEU A 1 107 ? -1.607 -2.524 -4.252 1.00 84.31 107 LEU A CA 1
ATOM 856 C C . LEU A 1 107 ? -2.934 -2.716 -5.000 1.00 84.31 107 LEU A C 1
ATOM 858 O O . LEU A 1 107 ? -3.334 -3.851 -5.240 1.00 84.31 107 LEU A O 1
ATOM 862 N N . LEU A 1 108 ? -3.602 -1.625 -5.379 1.00 77.62 108 LEU A N 1
ATOM 863 C CA . LEU A 1 108 ? -4.883 -1.649 -6.085 1.00 77.62 108 LEU A CA 1
ATOM 864 C C . LEU A 1 108 ? -4.765 -1.606 -7.613 1.00 77.62 108 LEU A C 1
ATOM 866 O O . LEU A 1 108 ? -5.716 -1.959 -8.300 1.00 77.62 108 LEU A O 1
ATOM 870 N N . VAL A 1 109 ? -3.625 -1.189 -8.164 1.00 72.19 109 VAL A N 1
ATOM 871 C CA . VAL A 1 109 ? -3.420 -1.015 -9.619 1.00 72.19 109 VAL A CA 1
ATOM 872 C C . VAL A 1 109 ? -3.362 -2.343 -10.397 1.00 72.19 109 VAL A C 1
ATOM 874 O O . VAL A 1 109 ? -3.265 -2.343 -11.622 1.00 72.19 109 VAL A O 1
ATOM 877 N N . ARG A 1 110 ? -3.432 -3.503 -9.739 1.00 59.12 110 ARG A N 1
ATOM 878 C CA . ARG A 1 110 ? -3.184 -4.779 -10.415 1.00 59.12 110 ARG A CA 1
ATOM 879 C C . ARG A 1 110 ? -4.233 -5.096 -11.499 1.00 59.12 110 ARG A C 1
ATOM 881 O O . ARG A 1 110 ? -5.427 -5.106 -11.225 1.00 59.12 110 ARG A O 1
ATOM 888 N N . ALA A 1 111 ? -3.721 -5.490 -12.671 1.00 47.59 111 ALA A N 1
ATOM 889 C CA . ALA A 1 111 ? -4.396 -6.198 -13.769 1.00 47.59 111 ALA A CA 1
ATOM 890 C C . ALA A 1 111 ? -5.001 -5.383 -14.937 1.00 47.59 111 ALA A C 1
ATOM 892 O O . ALA A 1 111 ? -6.016 -5.780 -15.504 1.00 47.59 111 ALA A O 1
ATOM 893 N N . GLY A 1 112 ? -4.323 -4.329 -15.403 1.00 46.06 112 GLY A N 1
ATOM 894 C CA . GLY A 1 112 ? -4.377 -3.981 -16.832 1.00 46.06 112 GLY A CA 1
ATOM 895 C C . GLY A 1 112 ? -3.457 -4.932 -17.607 1.00 46.06 112 GLY A C 1
ATOM 896 O O . GLY A 1 112 ? -2.251 -4.901 -17.399 1.00 46.06 112 GLY A O 1
ATOM 897 N N . GLN A 1 113 ? -4.014 -5.852 -18.392 1.00 49.00 113 GLN A N 1
ATOM 898 C CA . GLN A 1 113 ? -3.283 -6.949 -19.041 1.00 49.00 113 GLN A CA 1
ATOM 899 C C . GLN A 1 113 ? -2.180 -6.475 -20.003 1.00 49.00 113 GLN A C 1
ATOM 901 O O . GLN A 1 113 ? -2.399 -5.530 -20.750 1.00 49.00 113 GLN A O 1
ATOM 906 N N . GLY A 1 114 ? -1.045 -7.190 -19.994 1.00 43.44 114 GLY A N 1
ATOM 907 C CA . GLY A 1 114 ? 0.083 -7.064 -20.924 1.00 43.44 114 GLY A CA 1
ATOM 908 C C . GLY A 1 114 ? 1.322 -7.821 -20.437 1.00 43.44 114 GLY A C 1
ATOM 909 O O . GLY A 1 114 ? 1.569 -7.890 -19.233 1.00 43.44 114 GLY A O 1
ATOM 910 N N . VAL A 1 115 ? 2.064 -8.469 -21.336 1.00 45.00 115 VAL A N 1
ATOM 911 C CA . VAL A 1 115 ? 3.067 -9.512 -21.024 1.00 45.00 115 VAL A CA 1
ATOM 912 C C . VAL A 1 115 ? 4.344 -8.922 -20.399 1.00 45.00 115 VAL A C 1
ATOM 914 O O . VAL A 1 115 ? 5.317 -8.705 -21.110 1.00 45.00 115 VAL A O 1
ATOM 917 N N . ASP A 1 116 ? 4.317 -8.647 -19.086 1.00 59.31 116 ASP A N 1
ATOM 918 C CA . ASP A 1 116 ? 5.421 -8.784 -18.103 1.00 59.31 116 ASP A CA 1
ATOM 919 C C . ASP A 1 116 ? 4.923 -8.506 -16.661 1.00 59.31 116 ASP A C 1
ATOM 921 O O . ASP A 1 116 ? 5.423 -7.651 -15.919 1.00 59.31 116 ASP A O 1
ATOM 925 N N . ALA A 1 117 ? 3.870 -9.220 -16.248 1.00 72.19 117 ALA A N 1
ATOM 926 C CA . ALA A 1 117 ? 3.273 -9.062 -14.918 1.00 72.19 117 ALA A CA 1
ATOM 927 C C . ALA A 1 117 ? 4.287 -9.283 -13.778 1.00 72.19 117 ALA A C 1
ATOM 929 O O . ALA A 1 117 ? 4.161 -8.677 -12.714 1.00 72.19 117 ALA A O 1
ATOM 930 N N . ALA A 1 118 ? 5.308 -10.114 -14.011 1.00 78.75 118 ALA A N 1
ATOM 931 C CA . ALA A 1 118 ? 6.352 -10.414 -13.041 1.00 78.75 118 ALA A CA 1
ATOM 932 C C . ALA A 1 118 ? 7.315 -9.235 -12.836 1.00 78.75 118 ALA A C 1
ATOM 934 O O . ALA A 1 118 ? 7.650 -8.922 -11.690 1.00 78.75 118 ALA A O 1
ATOM 935 N N . ALA A 1 119 ? 7.745 -8.547 -13.901 1.00 78.62 119 ALA A N 1
ATOM 936 C CA . ALA A 1 119 ? 8.591 -7.365 -13.752 1.00 78.62 119 ALA A CA 1
ATOM 937 C C . ALA A 1 119 ? 7.835 -6.209 -13.092 1.00 78.62 119 ALA A C 1
ATOM 939 O O . ALA A 1 119 ? 8.377 -5.552 -12.198 1.00 78.62 119 ALA A O 1
ATOM 940 N N . PHE A 1 120 ? 6.568 -5.997 -13.462 1.00 80.75 120 PHE A N 1
ATOM 941 C CA . PHE A 1 120 ? 5.748 -4.954 -12.843 1.00 80.75 120 PHE A CA 1
ATOM 942 C C . PHE A 1 120 ? 5.528 -5.239 -11.357 1.00 80.75 120 PHE A C 1
ATOM 944 O O . PHE A 1 120 ? 5.695 -4.353 -10.515 1.00 80.75 120 PHE A O 1
ATOM 951 N N . GLU A 1 121 ? 5.215 -6.491 -11.019 1.00 84.81 121 GLU A N 1
ATOM 952 C CA . GLU A 1 121 ? 5.119 -6.950 -9.638 1.00 84.81 121 GLU A CA 1
ATOM 953 C C . GLU A 1 121 ? 6.423 -6.714 -8.874 1.00 84.81 121 GLU A C 1
ATOM 955 O O . GLU A 1 121 ? 6.405 -6.084 -7.817 1.00 84.81 121 GLU A O 1
ATOM 960 N N . ARG A 1 122 ? 7.567 -7.130 -9.427 1.00 84.75 122 ARG A N 1
ATOM 961 C CA . ARG A 1 122 ? 8.871 -6.941 -8.784 1.00 84.75 122 ARG A CA 1
ATOM 962 C C . ARG A 1 122 ? 9.181 -5.462 -8.541 1.00 84.75 122 ARG A C 1
ATOM 964 O O . ARG A 1 122 ? 9.622 -5.106 -7.447 1.00 84.75 122 ARG A O 1
ATOM 971 N N . ALA A 1 123 ? 8.913 -4.596 -9.516 1.00 82.62 123 ALA A N 1
ATOM 972 C CA . ALA A 1 123 ? 9.081 -3.151 -9.374 1.00 82.62 123 ALA A CA 1
ATOM 973 C C . ALA A 1 123 ? 8.125 -2.543 -8.329 1.00 82.62 123 ALA A C 1
ATOM 975 O O . ALA A 1 123 ? 8.527 -1.677 -7.547 1.00 82.62 123 ALA A O 1
ATOM 976 N N . SER A 1 124 ? 6.885 -3.031 -8.264 1.00 86.12 124 SER A N 1
ATOM 977 C CA . SER A 1 124 ? 5.877 -2.599 -7.289 1.00 86.12 124 SER A CA 1
ATOM 978 C C . SER A 1 124 ? 6.253 -3.005 -5.869 1.00 86.12 124 SER A C 1
ATOM 980 O O . SER A 1 124 ? 6.243 -2.168 -4.968 1.00 86.12 124 SER A O 1
ATOM 982 N N . VAL A 1 125 ? 6.665 -4.258 -5.673 1.00 88.50 125 VAL A N 1
ATOM 983 C CA . VAL A 1 125 ? 7.187 -4.781 -4.402 1.00 88.50 125 VAL A CA 1
ATOM 984 C C . VAL A 1 125 ? 8.373 -3.948 -3.933 1.00 88.50 125 VAL A C 1
ATOM 986 O O . VAL A 1 125 ? 8.424 -3.529 -2.773 1.00 88.50 125 VAL A O 1
ATOM 989 N N . TRP A 1 126 ? 9.307 -3.657 -4.840 1.00 86.75 126 TRP A N 1
ATOM 990 C CA . TRP A 1 126 ? 10.437 -2.789 -4.545 1.00 86.75 126 TRP A CA 1
ATOM 991 C C . TRP A 1 126 ? 9.972 -1.404 -4.090 1.00 86.75 126 TRP A C 1
ATOM 993 O O . TRP A 1 126 ? 10.414 -0.924 -3.047 1.00 86.75 126 TRP A O 1
ATOM 1003 N N . LEU A 1 127 ? 9.036 -0.775 -4.805 1.00 85.69 127 LEU A N 1
ATOM 1004 C CA . LEU A 1 127 ? 8.545 0.557 -4.458 1.00 85.69 127 LEU A CA 1
ATOM 1005 C C . LEU A 1 127 ? 7.758 0.576 -3.137 1.00 85.69 127 LEU A C 1
ATOM 1007 O O . LEU A 1 127 ? 7.909 1.525 -2.370 1.00 85.69 127 LEU A O 1
ATOM 1011 N N . VAL A 1 128 ? 6.986 -0.468 -2.818 1.00 89.50 128 VAL A N 1
ATOM 1012 C CA . VAL A 1 128 ? 6.329 -0.621 -1.507 1.00 89.50 128 VAL A CA 1
ATOM 1013 C C . VAL A 1 128 ? 7.371 -0.687 -0.392 1.00 89.50 128 VAL A C 1
ATOM 1015 O O . VAL A 1 128 ? 7.270 0.051 0.590 1.00 89.50 128 VAL A O 1
ATOM 1018 N N . TRP A 1 129 ? 8.415 -1.497 -0.568 1.00 87.81 129 TRP A N 1
ATOM 1019 C CA . TRP A 1 129 ? 9.498 -1.626 0.406 1.00 87.81 129 TRP A CA 1
ATOM 1020 C C . TRP A 1 129 ? 10.226 -0.291 0.653 1.00 87.81 129 TRP A C 1
ATOM 1022 O O . TRP A 1 129 ? 10.521 0.067 1.800 1.00 87.81 129 TRP A O 1
ATOM 1032 N N . GLN A 1 130 ? 10.458 0.487 -0.413 1.00 82.44 130 GLN A N 1
ATOM 1033 C CA . GLN A 1 130 ? 10.996 1.851 -0.327 1.00 82.44 130 GLN A CA 1
ATOM 1034 C C . GLN A 1 130 ? 10.038 2.800 0.396 1.00 82.44 130 GLN A C 1
ATOM 1036 O O . GLN A 1 130 ? 10.445 3.575 1.265 1.00 82.44 130 GLN A O 1
ATOM 1041 N N . ALA A 1 131 ? 8.755 2.749 0.037 1.00 84.25 131 ALA A N 1
ATOM 1042 C CA . ALA A 1 131 ? 7.724 3.609 0.589 1.00 84.25 131 ALA A CA 1
ATOM 1043 C C . ALA A 1 131 ? 7.589 3.417 2.102 1.00 84.25 131 ALA A C 1
ATOM 1045 O O . ALA A 1 131 ? 7.493 4.406 2.825 1.00 84.25 131 ALA A O 1
ATOM 1046 N N . GLN A 1 132 ? 7.636 2.177 2.597 1.00 86.88 132 GLN A N 1
ATOM 1047 C CA . GLN A 1 132 ? 7.590 1.875 4.031 1.00 86.88 132 GLN A CA 1
ATOM 1048 C C . GLN A 1 132 ? 8.726 2.583 4.791 1.00 86.88 132 GLN A C 1
ATOM 1050 O O . GLN A 1 132 ? 8.474 3.315 5.755 1.00 86.88 132 GLN A O 1
ATOM 1055 N N . ARG A 1 133 ? 9.968 2.466 4.305 1.00 82.81 133 ARG A N 1
ATOM 1056 C CA . ARG A 1 133 ? 11.157 3.097 4.912 1.00 82.81 133 ARG A CA 1
ATOM 1057 C C . ARG A 1 133 ? 11.152 4.610 4.810 1.00 82.81 133 ARG A C 1
ATOM 1059 O O . ARG A 1 133 ? 11.462 5.293 5.787 1.00 82.81 133 ARG A O 1
ATOM 1066 N N . PHE A 1 134 ? 10.771 5.142 3.652 1.00 78.62 134 PHE A N 1
ATOM 1067 C CA . PHE A 1 134 ? 10.622 6.578 3.460 1.00 78.62 134 PHE A CA 1
ATOM 1068 C C . PHE A 1 134 ? 9.583 7.140 4.433 1.00 78.62 134 PHE A C 1
ATOM 1070 O O . PHE A 1 134 ? 9.871 8.060 5.197 1.00 78.62 134 PHE A O 1
ATOM 1077 N N . ASN A 1 135 ? 8.395 6.540 4.474 1.00 77.69 135 ASN A N 1
ATOM 1078 C CA . ASN A 1 135 ? 7.306 7.006 5.319 1.00 77.69 135 ASN A CA 1
ATOM 1079 C C . ASN A 1 135 ? 7.639 6.913 6.810 1.00 77.69 135 ASN A C 1
ATOM 1081 O O . ASN A 1 135 ? 7.250 7.804 7.558 1.00 77.69 135 ASN A O 1
ATOM 1085 N N . ARG A 1 136 ? 8.405 5.909 7.253 1.00 79.62 136 ARG A N 1
ATOM 1086 C CA . ARG A 1 136 ? 8.892 5.831 8.641 1.00 79.62 136 ARG A CA 1
ATOM 1087 C C . ARG A 1 136 ? 9.766 7.024 9.035 1.00 79.62 136 ARG A C 1
ATOM 1089 O O . ARG A 1 136 ? 9.728 7.427 10.191 1.00 79.62 136 ARG A O 1
ATOM 1096 N N . ARG A 1 137 ? 10.542 7.589 8.104 1.00 75.69 137 ARG A N 1
ATOM 1097 C CA . ARG A 1 137 ? 11.414 8.748 8.374 1.00 75.69 137 ARG A CA 1
ATOM 1098 C C . ARG A 1 137 ? 10.650 10.071 8.429 1.00 75.69 137 ARG A C 1
ATOM 1100 O O . ARG A 1 137 ? 11.061 10.961 9.161 1.00 75.69 137 ARG A O 1
ATOM 1107 N N . TRP A 1 138 ? 9.569 10.201 7.661 1.00 74.62 138 TRP A N 1
ATOM 1108 C CA . TRP A 1 138 ? 8.923 11.499 7.421 1.00 74.62 138 TRP A CA 1
ATOM 1109 C C . TRP A 1 138 ? 7.509 11.631 7.988 1.00 74.62 138 TRP A C 1
ATOM 1111 O O . TRP A 1 138 ? 7.057 12.745 8.218 1.00 74.62 138 TRP A O 1
ATOM 1121 N N . ASN A 1 139 ? 6.820 10.518 8.242 1.00 78.19 139 ASN A N 1
ATOM 1122 C CA . ASN A 1 139 ? 5.438 10.502 8.708 1.00 78.19 139 ASN A CA 1
ATOM 1123 C C . ASN A 1 139 ? 5.344 9.723 10.011 1.00 78.19 139 ASN A C 1
ATOM 1125 O O . ASN A 1 139 ? 5.420 8.497 9.988 1.00 78.19 139 ASN A O 1
ATOM 1129 N N . THR A 1 140 ? 5.157 10.423 11.130 1.00 86.62 140 THR A N 1
ATOM 1130 C CA . THR A 1 140 ? 4.998 9.797 12.449 1.00 86.62 140 THR A CA 1
ATOM 1131 C C . THR A 1 140 ? 3.634 9.118 12.588 1.00 86.62 140 THR A C 1
ATOM 1133 O O . THR A 1 140 ? 2.668 9.472 11.907 1.00 86.62 140 THR A O 1
ATOM 1136 N N . ARG A 1 141 ? 3.527 8.162 13.519 1.00 90.31 141 ARG A N 1
ATOM 1137 C CA . ARG A 1 141 ? 2.258 7.492 13.853 1.00 90.31 141 ARG A CA 1
ATOM 1138 C C . ARG A 1 141 ? 1.191 8.491 14.296 1.00 90.31 141 ARG A C 1
ATOM 1140 O O . ARG A 1 141 ? 0.049 8.387 13.867 1.00 90.31 141 ARG A O 1
ATOM 1147 N N . ALA A 1 142 ? 1.574 9.493 15.089 1.00 89.19 142 ALA A N 1
ATOM 1148 C CA . ALA A 1 142 ? 0.673 10.552 15.541 1.00 89.19 142 ALA A CA 1
ATOM 1149 C C . ALA A 1 142 ? 0.130 11.395 14.373 1.00 89.19 142 ALA A C 1
ATOM 1151 O O . ALA A 1 142 ? -1.082 11.574 14.264 1.00 89.19 142 ALA A O 1
ATOM 1152 N N . ALA A 1 143 ? 1.004 11.837 13.459 1.00 86.38 143 ALA A N 1
ATOM 1153 C CA . ALA A 1 143 ? 0.592 12.584 12.268 1.00 86.38 143 ALA A CA 1
ATOM 1154 C C . ALA A 1 143 ? -0.343 11.753 11.375 1.00 86.38 143 ALA A C 1
ATOM 1156 O O . ALA A 1 143 ? -1.332 12.261 10.851 1.00 86.38 143 ALA A O 1
ATOM 1157 N N . TYR A 1 144 ? -0.078 10.451 11.250 1.00 88.62 144 TYR A N 1
ATOM 1158 C CA . TYR A 1 144 ? -0.949 9.544 10.511 1.00 88.62 144 TYR A CA 1
ATOM 1159 C C . TYR A 1 144 ? -2.318 9.338 11.183 1.00 88.62 144 TYR A C 1
ATOM 1161 O O . TYR A 1 144 ? -3.346 9.366 10.508 1.00 88.62 144 TYR A O 1
ATOM 1169 N N . ALA A 1 145 ? -2.367 9.188 12.509 1.00 91.00 145 ALA A N 1
ATOM 1170 C CA . ALA A 1 145 ? -3.628 9.117 13.253 1.00 91.00 145 ALA A CA 1
ATOM 1171 C C . ALA A 1 145 ? -4.474 10.389 13.059 1.00 91.00 145 ALA A C 1
ATOM 1173 O O . ALA A 1 145 ? -5.694 10.310 12.875 1.00 91.00 145 ALA A O 1
ATOM 1174 N N . GLN A 1 146 ? -3.819 11.555 13.063 1.00 88.62 146 GLN A N 1
ATOM 1175 C CA . GLN A 1 146 ? -4.459 12.834 12.774 1.00 88.62 146 GLN A CA 1
ATOM 1176 C C . GLN A 1 146 ? -4.970 12.889 11.330 1.00 88.62 146 GLN A C 1
ATOM 1178 O O . GLN A 1 146 ? -6.109 13.289 11.109 1.00 88.62 146 GLN A O 1
ATOM 1183 N N . TYR A 1 147 ? -4.175 12.428 10.359 1.00 86.94 147 TYR A N 1
ATOM 1184 C CA . TYR A 1 147 ? -4.590 12.310 8.960 1.00 86.94 147 TYR A CA 1
ATOM 1185 C C . TYR A 1 147 ? -5.863 11.466 8.810 1.00 86.94 147 TYR A C 1
ATOM 1187 O O . TYR A 1 147 ? -6.821 11.920 8.187 1.00 86.94 147 TYR A O 1
ATOM 1195 N N . LEU A 1 148 ? -5.919 10.287 9.439 1.00 87.69 148 LEU A N 1
ATOM 1196 C CA . LEU A 1 148 ? -7.095 9.410 9.393 1.00 87.69 148 LEU A CA 1
ATOM 1197 C C . LEU A 1 148 ? -8.352 10.027 10.024 1.00 87.69 148 LEU A C 1
ATOM 1199 O O . LEU A 1 148 ? -9.458 9.582 9.721 1.00 87.69 148 LEU A O 1
ATOM 1203 N N . SER A 1 149 ? -8.181 11.012 10.907 1.00 85.56 149 SER A N 1
ATOM 1204 C CA . SER A 1 149 ? -9.270 11.673 11.637 1.00 85.56 149 SER A CA 1
ATOM 1205 C C . SER A 1 149 ? -9.629 13.053 11.071 1.00 85.56 149 SER A C 1
ATOM 1207 O O . SER A 1 149 ? -10.543 13.691 11.577 1.00 85.56 149 SER A O 1
ATOM 1209 N N . SER A 1 150 ? -8.903 13.534 10.060 1.00 81.12 150 SER A N 1
ATOM 1210 C CA . SER A 1 150 ? -9.122 14.835 9.425 1.00 81.12 150 SER A CA 1
ATOM 1211 C C . SER A 1 150 ? -9.929 14.677 8.142 1.00 81.12 150 SER A C 1
ATOM 1213 O O . SER A 1 150 ? -9.663 13.752 7.386 1.00 81.12 150 SER A O 1
ATOM 1215 N N . ASP A 1 151 ? -10.814 15.622 7.828 1.00 71.25 151 ASP A N 1
ATOM 1216 C CA . ASP A 1 151 ? -11.572 15.624 6.566 1.00 71.25 151 ASP A CA 1
ATOM 1217 C C . ASP A 1 151 ? -10.764 16.153 5.367 1.00 71.25 151 ASP A C 1
ATOM 1219 O O . ASP A 1 151 ? -11.055 15.836 4.212 1.00 71.25 151 ASP A O 1
ATOM 1223 N N . THR A 1 152 ? -9.695 16.916 5.613 1.00 67.12 152 THR A N 1
ATOM 1224 C CA . THR A 1 152 ? -8.897 17.596 4.570 1.00 67.12 152 THR A CA 1
ATOM 1225 C C . THR A 1 152 ? -7.398 17.317 4.649 1.00 67.12 152 THR A C 1
ATOM 1227 O O . THR A 1 152 ? -6.643 17.743 3.772 1.00 67.12 152 THR A O 1
ATOM 1230 N N . GLY A 1 153 ? -6.957 16.581 5.673 1.00 63.03 153 GLY A N 1
ATOM 1231 C CA . GLY A 1 153 ? -5.561 16.212 5.864 1.00 63.03 153 GLY A CA 1
ATOM 1232 C C . GLY A 1 153 ? -5.001 15.452 4.666 1.00 63.03 153 GLY A C 1
ATOM 1233 O O . GLY A 1 153 ? -5.710 14.671 4.033 1.00 63.03 153 GLY A O 1
ATOM 1234 N N . ARG A 1 154 ? -3.718 15.676 4.380 1.00 65.25 154 ARG A N 1
ATOM 1235 C CA . ARG A 1 154 ? -2.938 14.937 3.382 1.00 65.25 154 ARG A CA 1
ATOM 1236 C C . ARG A 1 154 ? -1.857 14.153 4.103 1.00 65.25 154 ARG A C 1
ATOM 1238 O O . ARG A 1 154 ? -1.238 14.675 5.026 1.00 65.25 154 ARG A O 1
ATOM 1245 N N . LEU A 1 155 ? -1.620 12.922 3.667 1.00 65.06 155 LEU A N 1
ATOM 1246 C CA . LEU A 1 155 ? -0.630 12.044 4.295 1.00 65.06 155 LEU A CA 1
ATOM 1247 C C . LEU A 1 155 ? 0.810 12.493 4.024 1.00 65.06 155 LEU A C 1
ATOM 1249 O O . LEU A 1 155 ? 1.725 12.083 4.731 1.00 65.06 155 LEU A O 1
ATOM 1253 N N . VAL A 1 156 ? 1.031 13.309 2.991 1.00 59.34 156 VAL A N 1
ATOM 1254 C CA . VAL A 1 156 ? 2.362 13.807 2.658 1.00 59.34 156 VAL A CA 1
ATOM 1255 C C . VAL A 1 156 ? 2.331 15.306 2.401 1.00 59.34 156 VAL A C 1
ATOM 1257 O O . VAL A 1 156 ? 1.543 15.804 1.595 1.00 59.34 156 VAL A O 1
ATOM 1260 N N . ASP A 1 157 ? 3.233 16.021 3.070 1.00 54.91 157 ASP A N 1
ATOM 1261 C CA . ASP A 1 157 ? 3.522 17.419 2.772 1.00 54.91 157 ASP A CA 1
ATOM 1262 C C . ASP A 1 157 ? 4.085 17.541 1.340 1.00 54.91 157 ASP A C 1
ATOM 1264 O O . ASP A 1 157 ? 4.940 16.750 0.909 1.00 54.91 157 ASP A O 1
ATOM 1268 N N . ARG A 1 158 ? 3.618 18.548 0.587 1.00 52.69 158 ARG A N 1
ATOM 1269 C CA . ARG A 1 158 ? 3.960 18.779 -0.831 1.00 52.69 158 ARG A CA 1
ATOM 1270 C C . ARG A 1 158 ? 5.473 18.853 -1.061 1.00 52.69 158 ARG A C 1
ATOM 1272 O O . ARG A 1 158 ? 5.938 18.515 -2.147 1.00 52.69 158 ARG A O 1
ATOM 1279 N N . LYS A 1 159 ? 6.239 19.253 -0.042 1.00 47.31 159 LYS A N 1
ATOM 1280 C CA . LYS A 1 159 ? 7.700 19.400 -0.098 1.00 47.31 159 LYS A CA 1
ATOM 1281 C C . LYS A 1 159 ? 8.462 18.068 -0.205 1.00 47.31 159 LYS A C 1
ATOM 1283 O O . LYS A 1 159 ? 9.519 18.035 -0.831 1.00 47.31 159 LYS A O 1
ATOM 1288 N N . TYR A 1 160 ? 7.939 16.974 0.359 1.00 48.50 160 TYR A N 1
ATOM 1289 C CA . TYR A 1 160 ? 8.666 15.695 0.474 1.00 48.50 160 TYR A CA 1
ATOM 1290 C C . TYR A 1 160 ? 8.003 14.534 -0.283 1.00 48.50 160 TYR A C 1
ATOM 1292 O O . TYR A 1 160 ? 8.692 13.603 -0.702 1.00 48.50 160 TYR A O 1
ATOM 1300 N N . GLY A 1 161 ? 6.692 14.610 -0.546 1.00 53.81 161 GLY A N 1
ATOM 1301 C CA . GLY A 1 161 ? 5.942 13.563 -1.255 1.00 53.81 161 GLY A CA 1
ATOM 1302 C C . GLY A 1 161 ? 6.219 13.461 -2.747 1.00 53.81 161 GLY A C 1
ATOM 1303 O O . GLY A 1 161 ? 5.901 12.446 -3.362 1.00 53.81 161 GLY A O 1
ATOM 1304 N N . HIS A 1 162 ? 6.873 14.467 -3.331 1.00 62.44 162 HIS A N 1
ATOM 1305 C CA . HIS A 1 162 ? 7.050 14.543 -4.776 1.00 62.44 162 HIS A CA 1
ATOM 1306 C C . HIS A 1 162 ? 7.855 13.366 -5.340 1.00 62.44 162 HIS A C 1
ATOM 1308 O O . HIS A 1 162 ? 7.538 12.895 -6.424 1.00 62.44 162 HIS A O 1
ATOM 1314 N N . ARG A 1 163 ? 8.880 12.858 -4.640 1.00 69.38 163 ARG A N 1
ATOM 1315 C CA . ARG A 1 163 ? 9.741 11.790 -5.188 1.00 69.38 163 ARG A CA 1
ATOM 1316 C C . ARG A 1 163 ? 9.058 10.430 -5.202 1.00 69.38 163 ARG A C 1
ATOM 1318 O O . ARG A 1 163 ? 9.067 9.774 -6.236 1.00 69.38 163 ARG A O 1
ATOM 1325 N N . LEU A 1 164 ? 8.459 10.029 -4.080 1.00 74.12 164 LEU A N 1
ATOM 1326 C CA . LEU A 1 164 ? 7.766 8.746 -3.977 1.00 74.12 164 LEU A CA 1
ATOM 1327 C C . LEU A 1 164 ? 6.522 8.728 -4.873 1.00 74.12 164 LEU A C 1
ATOM 1329 O O . LEU A 1 164 ? 6.302 7.765 -5.599 1.00 74.12 164 LEU A O 1
ATOM 1333 N N . TYR A 1 165 ? 5.770 9.830 -4.886 1.00 74.56 165 TYR A N 1
ATOM 1334 C CA . TYR A 1 165 ? 4.609 9.972 -5.755 1.00 74.56 165 TYR A CA 1
ATOM 1335 C C . TYR A 1 165 ? 4.998 10.029 -7.240 1.00 74.56 165 TYR A C 1
ATOM 1337 O O . TYR A 1 165 ? 4.373 9.363 -8.055 1.00 74.56 165 TYR A O 1
ATOM 1345 N N . SER A 1 166 ? 6.080 10.733 -7.607 1.00 72.88 166 SER A N 1
ATOM 1346 C CA . SER A 1 166 ? 6.587 10.710 -8.992 1.00 72.88 166 SER A CA 1
ATOM 1347 C C . SER A 1 166 ? 7.058 9.320 -9.406 1.00 72.88 166 SER A C 1
ATOM 1349 O O . SER A 1 166 ? 6.819 8.932 -10.540 1.00 72.88 166 SER A O 1
ATOM 1351 N N . ALA A 1 167 ? 7.718 8.573 -8.514 1.00 77.19 167 ALA A N 1
ATOM 1352 C CA . ALA A 1 167 ? 8.151 7.204 -8.786 1.00 77.19 167 ALA A CA 1
ATOM 1353 C C . ALA A 1 167 ? 6.956 6.254 -8.968 1.00 77.19 167 ALA A C 1
ATOM 1355 O O . ALA A 1 167 ? 6.978 5.383 -9.831 1.00 77.19 167 ALA A O 1
ATOM 1356 N N . TYR A 1 168 ? 5.890 6.458 -8.198 1.00 79.81 168 TYR A N 1
ATOM 1357 C CA . TYR A 1 168 ? 4.628 5.756 -8.395 1.00 79.81 168 TYR A CA 1
ATOM 1358 C C . TYR A 1 168 ? 3.982 6.084 -9.743 1.00 79.81 168 TYR A C 1
ATOM 1360 O O . TYR A 1 168 ? 3.676 5.165 -10.495 1.00 79.81 168 TYR A O 1
ATOM 1368 N N . LEU A 1 169 ? 3.816 7.368 -10.082 1.00 75.44 169 LEU A N 1
ATOM 1369 C CA . LEU A 1 169 ? 3.248 7.772 -11.373 1.00 75.44 169 LEU A CA 1
ATOM 1370 C C . LEU A 1 169 ? 4.070 7.223 -12.543 1.00 75.44 169 LEU A C 1
ATOM 1372 O O . LEU A 1 169 ? 3.513 6.723 -13.512 1.00 75.44 169 LEU A O 1
ATOM 1376 N N . ALA A 1 170 ? 5.393 7.275 -12.416 1.00 75.81 170 ALA A N 1
ATOM 1377 C CA . ALA A 1 170 ? 6.347 6.690 -13.344 1.00 75.81 170 ALA A CA 1
ATOM 1378 C C . ALA A 1 170 ? 6.115 5.189 -13.558 1.00 75.81 170 ALA A C 1
ATOM 1380 O O . ALA A 1 170 ? 5.932 4.754 -14.690 1.00 75.81 170 ALA A O 1
ATOM 1381 N N . LEU A 1 171 ? 6.080 4.408 -12.474 1.00 78.06 171 LEU A N 1
ATOM 1382 C CA . LEU A 1 171 ? 5.816 2.973 -12.544 1.00 78.06 171 LEU A CA 1
ATOM 1383 C C . LEU A 1 171 ? 4.435 2.696 -13.147 1.00 78.06 171 LEU A C 1
ATOM 1385 O O . LEU A 1 171 ? 4.296 1.830 -13.999 1.00 78.06 171 LEU A O 1
ATOM 1389 N N . ARG A 1 172 ? 3.428 3.486 -12.775 1.00 74.81 172 ARG A N 1
ATOM 1390 C CA . ARG A 1 172 ? 2.078 3.392 -13.329 1.00 74.81 172 ARG A CA 1
ATOM 1391 C C . ARG A 1 172 ? 2.039 3.619 -14.844 1.00 74.81 172 ARG A C 1
ATOM 1393 O O . ARG A 1 172 ? 1.284 2.933 -15.519 1.00 74.81 172 ARG A O 1
ATOM 1400 N N . HIS A 1 173 ? 2.847 4.527 -15.390 1.00 73.56 173 HIS A N 1
ATOM 1401 C CA . HIS A 1 173 ? 2.963 4.700 -16.844 1.00 73.56 173 HIS A CA 1
ATOM 1402 C C . HIS A 1 173 ? 3.577 3.486 -17.551 1.00 73.56 173 HIS A C 1
ATOM 1404 O O . HIS A 1 173 ? 3.323 3.293 -18.733 1.00 73.56 173 HIS A O 1
ATOM 1410 N N . LEU A 1 174 ? 4.350 2.659 -16.842 1.00 74.31 174 LEU A N 1
ATOM 1411 C CA . LEU A 1 174 ? 4.904 1.410 -17.370 1.00 74.31 174 LEU A CA 1
ATOM 1412 C C . LEU A 1 174 ? 3.933 0.226 -17.253 1.00 74.31 174 LEU A C 1
ATOM 1414 O O . LEU A 1 174 ? 4.247 -0.860 -17.723 1.00 74.31 174 LEU A O 1
ATOM 1418 N N . ALA A 1 175 ? 2.760 0.416 -16.644 1.00 71.69 175 ALA A N 1
ATOM 1419 C CA . ALA A 1 175 ? 1.739 -0.619 -16.491 1.00 71.69 175 ALA A CA 1
ATOM 1420 C C . ALA A 1 175 ? 0.868 -0.807 -17.752 1.00 71.69 175 ALA A C 1
ATOM 1422 O O . ALA A 1 175 ? -0.264 -1.264 -17.627 1.00 71.69 175 ALA A O 1
ATOM 1423 N N . VAL A 1 176 ? 1.354 -0.405 -18.933 1.00 69.81 176 VAL A N 1
ATOM 1424 C CA . VAL A 1 176 ? 0.645 -0.467 -20.224 1.00 69.81 176 VAL A CA 1
ATOM 1425 C C . VAL A 1 176 ? 1.240 -1.556 -21.122 1.00 69.81 176 VAL A C 1
ATOM 1427 O O . VAL A 1 176 ? 2.449 -1.790 -21.089 1.00 69.81 176 VAL A O 1
ATOM 1430 N N . ASP A 1 177 ? 0.413 -2.212 -21.942 1.00 68.62 177 ASP A N 1
ATOM 1431 C CA . ASP A 1 177 ? 0.854 -3.273 -22.865 1.00 68.62 177 ASP A CA 1
ATOM 1432 C C . ASP A 1 177 ? 1.435 -2.709 -24.167 1.00 68.62 177 ASP A C 1
ATOM 1434 O O . ASP A 1 177 ? 0.918 -2.911 -25.264 1.00 68.62 177 ASP A O 1
ATOM 1438 N N . GLU A 1 178 ? 2.524 -1.958 -24.037 1.00 73.75 178 GLU A N 1
ATOM 1439 C CA . GLU A 1 178 ? 3.263 -1.393 -25.164 1.00 73.75 178 GLU A CA 1
ATOM 1440 C C . GLU A 1 178 ? 4.693 -1.958 -25.176 1.00 73.75 178 GLU A C 1
ATOM 1442 O O . GLU A 1 178 ? 5.311 -2.084 -24.113 1.00 73.75 178 GLU A O 1
ATOM 1447 N N . PRO A 1 179 ? 5.267 -2.317 -26.344 1.00 75.44 179 PRO A N 1
ATOM 1448 C CA . PRO A 1 179 ? 6.629 -2.857 -26.434 1.00 75.44 179 PRO A CA 1
ATOM 1449 C C . PRO A 1 179 ? 7.678 -2.008 -25.705 1.00 75.44 179 PRO A C 1
ATOM 1451 O O . PRO A 1 179 ? 8.511 -2.538 -24.974 1.00 75.44 179 PRO A O 1
ATOM 1454 N N . GLU A 1 180 ? 7.584 -0.687 -25.834 1.00 74.31 180 GLU A N 1
ATOM 1455 C CA . GLU A 1 180 ? 8.513 0.250 -25.206 1.00 74.31 180 GLU A CA 1
ATOM 1456 C C . GLU A 1 180 ? 8.359 0.298 -23.681 1.00 74.31 180 GLU A C 1
ATOM 1458 O O . GLU A 1 180 ? 9.345 0.405 -22.953 1.00 74.31 180 GLU A O 1
ATOM 1463 N N . ALA A 1 181 ? 7.125 0.212 -23.174 1.00 72.62 181 ALA A N 1
ATOM 1464 C CA . ALA A 1 181 ? 6.866 0.144 -21.740 1.00 72.62 181 ALA A CA 1
ATOM 1465 C C . ALA A 1 181 ? 7.454 -1.142 -21.141 1.00 72.62 181 ALA A C 1
ATOM 1467 O O . ALA A 1 181 ? 8.087 -1.085 -20.085 1.00 72.62 181 ALA A O 1
ATOM 1468 N N . ARG A 1 182 ? 7.332 -2.270 -21.855 1.00 75.12 182 ARG A N 1
ATOM 1469 C CA . ARG A 1 182 ? 7.915 -3.564 -21.462 1.00 75.12 182 ARG A CA 1
ATOM 1470 C C . ARG A 1 182 ? 9.438 -3.525 -21.417 1.00 75.12 182 ARG A C 1
ATOM 1472 O O . ARG A 1 182 ? 10.023 -3.907 -20.409 1.00 75.12 182 ARG A O 1
ATOM 1479 N N . GLU A 1 183 ? 10.087 -3.012 -22.460 1.00 75.38 183 GLU A N 1
ATOM 1480 C CA . GLU A 1 183 ? 11.548 -2.877 -22.491 1.00 75.38 183 GLU A CA 1
ATOM 1481 C C . GLU A 1 183 ? 12.055 -1.993 -21.340 1.00 75.38 183 GLU A C 1
ATOM 1483 O O . GLU A 1 183 ? 12.974 -2.361 -20.605 1.00 75.38 183 GLU A O 1
ATOM 1488 N N . ARG A 1 184 ? 11.404 -0.846 -21.114 1.00 74.00 184 ARG A N 1
ATOM 1489 C CA . ARG A 1 184 ? 11.750 0.080 -20.025 1.00 74.00 184 ARG A CA 1
ATOM 1490 C C . ARG A 1 184 ? 11.548 -0.552 -18.648 1.00 74.00 184 ARG A C 1
ATOM 1492 O O . ARG A 1 184 ? 12.367 -0.337 -17.754 1.00 74.00 184 ARG A O 1
ATOM 1499 N N . LEU A 1 185 ? 10.483 -1.330 -18.468 1.00 76.88 185 LEU A N 1
ATOM 1500 C CA . LEU A 1 185 ? 10.213 -2.054 -17.231 1.00 76.88 185 LEU A CA 1
ATOM 1501 C C . LEU A 1 185 ? 11.252 -3.158 -16.981 1.00 76.88 185 LEU A C 1
ATOM 1503 O O . LEU A 1 185 ? 11.747 -3.280 -15.859 1.00 76.88 185 LEU A O 1
ATOM 1507 N N . ALA A 1 186 ? 11.646 -3.898 -18.017 1.00 76.50 186 ALA A N 1
ATOM 1508 C CA . ALA A 1 186 ? 12.703 -4.901 -17.931 1.00 76.50 186 ALA A CA 1
ATOM 1509 C C . ALA A 1 186 ? 14.053 -4.272 -17.544 1.00 76.50 186 ALA A C 1
ATOM 1511 O O . ALA A 1 186 ? 14.719 -4.752 -16.625 1.00 76.50 186 ALA A O 1
ATOM 1512 N N . LEU A 1 187 ? 14.424 -3.147 -18.167 1.00 73.62 187 LEU A N 1
ATOM 1513 C CA . LEU A 1 187 ? 15.628 -2.382 -17.819 1.00 73.62 187 LEU A CA 1
ATOM 1514 C C . LEU A 1 187 ? 15.584 -1.865 -16.377 1.00 73.62 187 LEU A C 1
ATOM 1516 O O . LEU A 1 187 ? 16.576 -1.946 -15.651 1.00 73.62 187 LEU A O 1
ATOM 1520 N N . LEU A 1 188 ? 14.423 -1.366 -15.943 1.00 74.81 188 LEU A N 1
ATOM 1521 C CA . LEU A 1 188 ? 14.216 -0.923 -14.570 1.00 74.81 188 LEU A CA 1
ATOM 1522 C C . LEU A 1 188 ? 14.449 -2.074 -13.585 1.00 74.81 188 LEU A C 1
ATOM 1524 O O . LEU A 1 188 ? 15.179 -1.902 -12.611 1.00 74.81 188 LEU A O 1
ATOM 1528 N N . VAL A 1 189 ? 13.862 -3.243 -13.842 1.00 76.69 189 VAL A N 1
ATOM 1529 C CA . VAL A 1 189 ? 14.015 -4.426 -12.986 1.00 76.69 189 VAL A CA 1
ATOM 1530 C C . VAL A 1 189 ? 15.446 -4.964 -12.997 1.00 76.69 189 VAL A C 1
ATOM 1532 O O . VAL A 1 189 ? 15.938 -5.364 -11.942 1.00 76.69 189 VAL A O 1
ATOM 1535 N N . ALA A 1 190 ? 16.135 -4.932 -14.139 1.00 73.62 190 ALA A N 1
ATOM 1536 C CA . ALA A 1 190 ? 17.545 -5.307 -14.234 1.00 73.62 190 ALA A CA 1
ATOM 1537 C C . ALA A 1 190 ? 18.438 -4.384 -13.387 1.00 73.62 190 ALA A C 1
ATOM 1539 O O . ALA A 1 190 ? 19.338 -4.853 -12.692 1.00 73.62 190 ALA A O 1
ATOM 1540 N N . GLY A 1 191 ? 18.151 -3.079 -13.380 1.00 67.19 191 GLY A N 1
ATOM 1541 C CA . GLY A 1 191 ? 18.850 -2.104 -12.540 1.00 67.19 191 GLY A CA 1
ATOM 1542 C C . GLY A 1 191 ? 18.419 -2.084 -11.071 1.00 67.19 191 GLY A C 1
ATOM 1543 O O . GLY A 1 191 ? 19.151 -1.593 -10.202 1.00 67.19 191 GLY A O 1
ATOM 1544 N N . MET A 1 192 ? 17.242 -2.632 -10.757 1.00 70.69 192 MET A N 1
ATOM 1545 C CA . MET A 1 192 ? 16.813 -2.925 -9.393 1.00 70.69 192 MET A CA 1
ATOM 1546 C C . MET A 1 192 ? 17.604 -4.132 -8.869 1.00 70.69 192 MET A C 1
ATOM 1548 O O . MET A 1 192 ? 17.121 -5.265 -8.825 1.00 70.69 192 MET A O 1
ATOM 1552 N N . GLY A 1 193 ? 18.842 -3.865 -8.442 1.00 63.41 193 GLY A N 1
ATOM 1553 C CA . GLY A 1 193 ? 19.625 -4.797 -7.629 1.00 63.41 193 GLY A CA 1
ATOM 1554 C C . GLY A 1 193 ? 18.960 -5.076 -6.272 1.00 63.41 193 GLY A C 1
ATOM 1555 O O . GLY A 1 193 ? 17.772 -4.828 -6.071 1.00 63.41 193 GLY A O 1
ATOM 1556 N N . GLU A 1 194 ? 19.732 -5.535 -5.289 1.00 66.88 194 GLU A N 1
ATOM 1557 C CA . GLU A 1 194 ? 19.184 -5.928 -3.985 1.00 66.88 194 GLU A CA 1
ATOM 1558 C C . GLU A 1 194 ? 18.464 -4.792 -3.228 1.00 66.88 194 GLU A C 1
ATOM 1560 O O . GLU A 1 194 ? 18.731 -3.589 -3.406 1.00 66.88 194 GLU A O 1
ATOM 1565 N N . PHE A 1 195 ? 17.539 -5.204 -2.356 1.00 62.75 195 PHE A N 1
ATOM 1566 C CA . PHE A 1 195 ? 16.835 -4.349 -1.405 1.00 62.75 195 PHE A CA 1
ATOM 1567 C C . PHE A 1 195 ? 17.844 -3.815 -0.374 1.00 62.75 195 PHE A C 1
ATOM 1569 O O . PHE A 1 195 ? 18.188 -4.499 0.583 1.00 62.75 195 PHE A O 1
ATOM 1576 N N . SER A 1 196 ? 18.357 -2.601 -0.584 1.00 64.69 196 SER A N 1
ATOM 1577 C CA . SER A 1 196 ? 19.382 -1.972 0.268 1.00 64.69 196 SER A CA 1
ATOM 1578 C C . SER A 1 196 ? 19.073 -0.504 0.535 1.00 64.69 196 SER A C 1
ATOM 1580 O O . SER A 1 196 ? 18.270 0.071 -0.194 1.00 64.69 196 SER A O 1
ATOM 1582 N N . ASP A 1 197 ? 19.714 0.106 1.540 1.00 56.34 197 ASP A N 1
ATOM 1583 C CA . ASP A 1 197 ? 19.472 1.475 2.042 1.00 56.34 197 ASP A CA 1
ATOM 1584 C C . ASP A 1 197 ? 20.037 2.635 1.195 1.00 56.34 197 ASP A C 1
ATOM 1586 O O . ASP A 1 197 ? 19.699 3.799 1.434 1.00 56.34 197 ASP A O 1
ATOM 1590 N N . ALA A 1 198 ? 20.793 2.358 0.125 1.00 54.69 198 ALA A N 1
ATOM 1591 C CA . ALA A 1 198 ? 21.377 3.356 -0.795 1.00 54.69 198 ALA A CA 1
ATOM 1592 C C . ALA A 1 198 ? 20.350 4.057 -1.741 1.00 54.69 198 ALA A C 1
ATOM 1594 O O . ALA A 1 198 ? 20.631 4.417 -2.885 1.00 54.69 198 ALA A O 1
ATOM 1595 N N . GLN A 1 199 ? 19.124 4.270 -1.265 1.00 54.38 199 GLN A N 1
ATOM 1596 C CA . GLN A 1 199 ? 17.861 4.257 -2.022 1.00 54.38 199 GLN A CA 1
ATOM 1597 C C . GLN A 1 199 ? 17.481 5.545 -2.758 1.00 54.38 199 GLN A C 1
ATOM 1599 O O . GLN A 1 199 ? 16.790 5.505 -3.777 1.00 54.38 199 GLN A O 1
ATOM 1604 N N . SER A 1 200 ? 17.932 6.707 -2.276 1.00 53.62 200 SER A N 1
ATOM 1605 C CA . SER A 1 200 ? 17.532 8.011 -2.837 1.00 53.62 200 SER A CA 1
ATOM 1606 C C . SER A 1 200 ? 17.976 8.183 -4.302 1.00 53.62 200 SER A C 1
ATOM 1608 O O . SER A 1 200 ? 17.276 8.807 -5.106 1.00 53.62 200 SER A O 1
ATOM 1610 N N . ARG A 1 201 ? 19.106 7.562 -4.681 1.00 57.25 201 ARG A N 1
ATOM 1611 C CA . ARG A 1 201 ? 19.601 7.531 -6.068 1.00 57.25 201 ARG A CA 1
ATOM 1612 C C . ARG A 1 201 ? 18.745 6.623 -6.964 1.00 57.25 201 ARG A C 1
ATOM 1614 O O . ARG A 1 201 ? 18.380 7.048 -8.054 1.00 57.25 201 ARG A O 1
ATOM 1621 N N . LYS A 1 202 ? 18.322 5.448 -6.476 1.00 60.62 202 LYS A N 1
ATOM 1622 C CA . LYS A 1 202 ? 17.468 4.489 -7.211 1.00 60.62 202 LYS A CA 1
ATOM 1623 C C . LYS A 1 202 ? 16.056 5.030 -7.496 1.00 60.62 202 LYS A C 1
ATOM 1625 O O . LYS A 1 202 ? 15.564 4.897 -8.609 1.00 60.62 202 LYS A O 1
ATOM 1630 N N . LEU A 1 203 ? 15.435 5.741 -6.549 1.00 59.69 203 LEU A N 1
ATOM 1631 C CA . LEU A 1 203 ? 14.159 6.443 -6.793 1.00 59.69 203 LEU A CA 1
ATOM 1632 C C . LEU A 1 203 ? 14.302 7.569 -7.831 1.00 59.69 203 LEU A C 1
ATOM 1634 O O . LEU A 1 203 ? 13.411 7.787 -8.648 1.00 59.69 203 LEU A O 1
ATOM 1638 N N . THR A 1 204 ? 15.435 8.276 -7.818 1.00 61.72 204 THR A N 1
ATOM 1639 C CA . THR A 1 204 ? 15.740 9.319 -8.810 1.00 61.72 204 THR A CA 1
ATOM 1640 C C . THR A 1 204 ? 15.924 8.724 -10.209 1.00 61.72 204 THR A C 1
ATOM 1642 O O . THR A 1 204 ? 15.468 9.320 -11.181 1.00 61.72 204 THR A O 1
ATOM 1645 N N . LEU A 1 205 ? 16.539 7.542 -10.315 1.00 59.62 205 LEU A N 1
ATOM 1646 C CA . LEU A 1 205 ? 16.651 6.780 -11.563 1.00 59.62 205 LEU A CA 1
ATOM 1647 C C . LEU A 1 205 ? 15.280 6.385 -12.113 1.00 59.62 205 LEU A C 1
ATOM 1649 O O . LEU A 1 205 ? 15.011 6.630 -13.282 1.00 59.62 205 LEU A O 1
ATOM 1653 N N . LEU A 1 206 ? 14.389 5.883 -11.257 1.00 61.62 206 LEU A N 1
ATOM 1654 C CA . LEU A 1 206 ? 13.026 5.490 -11.626 1.00 61.62 206 LEU A CA 1
ATOM 1655 C C . LEU A 1 206 ? 12.221 6.672 -12.200 1.00 61.62 206 LEU A C 1
ATOM 1657 O O . LEU A 1 206 ? 11.624 6.570 -13.270 1.00 61.62 206 LEU A O 1
ATOM 1661 N N . VAL A 1 207 ? 12.283 7.836 -11.543 1.00 61.34 207 VAL A N 1
ATOM 1662 C CA . VAL A 1 207 ? 11.645 9.074 -12.032 1.00 61.34 207 VAL A CA 1
ATOM 1663 C C . VAL A 1 207 ? 12.255 9.548 -13.354 1.00 61.34 207 VAL A C 1
ATOM 1665 O O . VAL A 1 207 ? 11.543 10.083 -14.200 1.00 61.34 207 VAL A O 1
ATOM 1668 N N . ARG A 1 208 ? 13.568 9.381 -13.544 1.00 64.06 208 ARG A N 1
ATOM 1669 C CA . ARG A 1 208 ? 14.247 9.775 -14.784 1.00 64.06 208 ARG A CA 1
ATOM 1670 C C . ARG A 1 208 ? 13.887 8.846 -15.940 1.00 64.06 208 ARG A C 1
ATOM 1672 O O . ARG A 1 208 ? 13.513 9.361 -16.981 1.00 64.06 208 ARG A O 1
ATOM 1679 N N . LEU A 1 209 ? 13.918 7.528 -15.743 1.00 59.75 209 LEU A N 1
ATOM 1680 C CA . LEU A 1 209 ? 13.573 6.535 -16.767 1.00 59.75 209 LEU A CA 1
ATOM 1681 C C . LEU A 1 209 ? 12.132 6.692 -17.264 1.00 59.75 209 LEU A C 1
ATOM 1683 O O . LEU A 1 209 ? 11.892 6.631 -18.462 1.00 59.75 209 LEU A O 1
ATOM 1687 N N . ALA A 1 210 ? 11.182 6.989 -16.379 1.00 56.62 210 ALA A N 1
ATOM 1688 C CA . ALA A 1 210 ? 9.810 7.246 -16.808 1.00 56.62 210 ALA A CA 1
ATOM 1689 C C . ALA A 1 210 ? 9.595 8.624 -17.450 1.00 56.62 210 ALA A C 1
ATOM 1691 O O . ALA A 1 210 ? 8.662 8.788 -1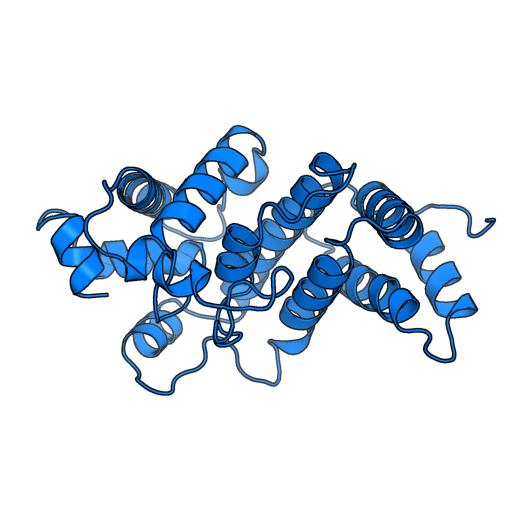8.225 1.00 56.62 210 ALA A O 1
ATOM 1692 N N . ARG A 1 211 ? 10.447 9.623 -17.178 1.00 57.69 211 ARG A N 1
ATOM 1693 C CA . ARG A 1 211 ? 10.424 10.904 -17.914 1.00 57.69 211 ARG A CA 1
ATOM 1694 C C . ARG A 1 211 ? 10.904 10.764 -19.359 1.00 57.69 211 ARG A C 1
ATOM 1696 O O . ARG A 1 211 ? 10.504 11.567 -20.188 1.00 57.69 211 ARG A O 1
ATOM 1703 N N . LEU A 1 212 ? 11.711 9.745 -19.654 1.00 53.78 212 LEU A N 1
ATOM 1704 C CA . LEU A 1 212 ? 12.049 9.365 -21.031 1.00 53.78 212 LEU A CA 1
ATOM 1705 C C . LEU A 1 212 ? 10.839 8.771 -21.780 1.00 53.78 212 LEU A C 1
ATOM 1707 O O . LEU A 1 212 ? 10.861 8.665 -22.994 1.00 53.78 212 LEU A O 1
ATOM 1711 N N . ALA A 1 213 ? 9.773 8.365 -21.077 1.00 44.62 213 ALA A N 1
ATOM 1712 C CA . ALA A 1 213 ? 8.552 7.851 -21.702 1.00 44.62 213 ALA A CA 1
ATOM 1713 C C . ALA A 1 213 ? 7.589 8.966 -22.153 1.00 44.62 213 ALA A C 1
ATOM 1715 O O . ALA A 1 213 ? 6.634 8.692 -22.871 1.00 44.62 213 ALA A O 1
ATOM 1716 N N . SER A 1 214 ? 7.813 10.216 -21.733 1.00 49.34 214 SER A N 1
ATOM 1717 C CA . SER A 1 214 ? 6.971 11.367 -22.085 1.00 49.34 214 SER A CA 1
ATOM 1718 C C . SER A 1 214 ? 7.577 12.288 -23.155 1.00 49.34 214 SER A C 1
ATOM 1720 O O . SER A 1 214 ? 7.022 13.358 -23.405 1.00 49.34 214 SER A O 1
ATOM 1722 N N . GLY A 1 215 ? 8.676 11.878 -23.808 1.00 47.91 215 GLY A N 1
ATOM 1723 C CA . GLY A 1 215 ? 9.252 12.561 -24.977 1.00 47.91 215 GLY A CA 1
ATOM 1724 C C . GLY A 1 215 ? 9.868 13.932 -24.680 1.00 47.91 215 GLY A C 1
ATOM 1725 O O . GLY A 1 215 ? 9.802 14.844 -25.505 1.00 47.91 215 GLY A O 1
ATOM 1726 N N . GLY A 1 216 ? 10.413 14.126 -23.477 1.00 49.16 216 GLY A N 1
ATOM 1727 C CA . GLY A 1 216 ? 10.987 15.405 -23.050 1.00 49.16 216 GLY A CA 1
ATOM 1728 C C . GLY A 1 216 ? 12.402 15.635 -23.590 1.00 49.16 216 GLY A C 1
ATOM 1729 O O . GLY A 1 216 ? 13.217 14.724 -23.646 1.00 49.16 216 GLY A O 1
ATOM 1730 N N . THR A 1 217 ? 12.758 16.875 -23.926 1.00 39.25 217 THR A N 1
ATOM 1731 C CA . THR A 1 217 ? 14.118 17.227 -24.369 1.00 39.25 217 THR A CA 1
ATOM 1732 C C . THR A 1 217 ? 15.174 16.912 -23.287 1.00 39.25 217 THR A C 1
ATOM 1734 O O . THR A 1 217 ? 15.079 17.385 -22.156 1.00 39.25 217 THR A O 1
ATOM 1737 N N . GLY A 1 218 ? 16.199 16.107 -23.623 1.00 51.75 218 GLY A N 1
ATOM 1738 C CA . GLY A 1 218 ? 17.315 15.751 -22.717 1.00 51.75 218 GLY A CA 1
ATOM 1739 C C . GLY A 1 218 ? 17.544 14.251 -22.452 1.00 51.75 218 GLY A C 1
ATOM 1740 O O . GLY A 1 218 ? 18.229 13.899 -21.489 1.00 51.75 218 GLY A O 1
ATOM 1741 N N . GLU A 1 219 ? 16.990 13.364 -23.282 1.00 52.50 219 GLU A N 1
ATOM 1742 C CA . GLU A 1 219 ? 16.923 11.915 -23.031 1.00 52.50 219 GLU A CA 1
ATOM 1743 C C . GLU A 1 219 ? 18.268 11.173 -23.042 1.00 52.50 219 GLU A C 1
ATOM 1745 O O . GLU A 1 219 ? 18.503 10.314 -22.193 1.00 52.50 219 GLU A O 1
ATOM 1750 N N . GLY A 1 220 ? 19.186 11.528 -23.945 1.00 53.34 220 GLY A N 1
ATOM 1751 C CA . GLY A 1 220 ? 20.471 10.831 -24.106 1.00 53.34 220 GLY A CA 1
ATOM 1752 C C . GLY A 1 220 ? 21.359 10.843 -22.848 1.00 53.34 220 GLY A C 1
ATOM 1753 O O . GLY A 1 220 ? 21.770 9.776 -22.388 1.00 53.34 220 GLY A O 1
ATOM 1754 N N . PRO A 1 221 ? 21.633 12.013 -22.238 1.00 54.84 221 PRO A N 1
ATOM 1755 C CA . PRO A 1 221 ? 22.415 12.103 -21.002 1.00 54.84 221 PRO A CA 1
ATOM 1756 C C . PRO A 1 221 ? 21.735 11.436 -19.799 1.00 54.84 221 PRO A C 1
ATOM 1758 O O . PRO A 1 221 ? 22.407 10.845 -18.955 1.00 54.84 221 PRO A O 1
ATOM 1761 N N . LEU A 1 222 ? 20.401 11.509 -19.719 1.00 53.38 222 LEU A N 1
ATOM 1762 C CA . LEU A 1 222 ? 19.621 10.899 -18.639 1.00 53.38 222 LEU A CA 1
ATOM 1763 C C . LEU A 1 222 ? 19.600 9.371 -18.740 1.00 53.38 222 LEU A C 1
ATOM 1765 O O . LEU A 1 222 ? 19.752 8.707 -17.715 1.00 53.38 222 LEU A O 1
ATOM 1769 N N . ARG A 1 223 ? 19.463 8.829 -19.955 1.00 51.44 223 ARG A N 1
ATOM 1770 C CA . ARG A 1 223 ? 19.575 7.398 -20.248 1.00 51.44 223 ARG A CA 1
ATOM 1771 C C . ARG A 1 223 ? 20.983 6.907 -19.932 1.00 51.44 223 ARG A C 1
ATOM 1773 O O . ARG A 1 223 ? 21.134 6.027 -19.098 1.00 51.44 223 ARG A O 1
ATOM 1780 N N . ARG A 1 224 ? 22.019 7.545 -20.480 1.00 57.16 224 ARG A N 1
ATOM 1781 C CA . ARG A 1 224 ? 23.420 7.154 -20.256 1.00 57.16 224 ARG A CA 1
ATOM 1782 C C . ARG A 1 224 ? 23.785 7.114 -18.772 1.00 57.16 224 ARG A C 1
ATOM 1784 O O . ARG A 1 224 ? 24.235 6.089 -18.279 1.00 57.16 224 ARG A O 1
ATOM 1791 N N . HIS A 1 225 ? 23.463 8.174 -18.036 1.00 57.22 225 HIS A N 1
ATOM 1792 C CA . HIS A 1 225 ? 23.696 8.226 -16.597 1.00 57.22 225 HIS A CA 1
ATOM 1793 C C . HIS A 1 225 ? 22.861 7.199 -15.816 1.00 57.22 225 HIS A C 1
ATOM 1795 O O . HIS A 1 225 ? 23.306 6.694 -14.787 1.00 57.22 225 HIS A O 1
ATOM 1801 N N . ALA A 1 226 ? 21.645 6.879 -16.276 1.00 55.28 226 ALA A N 1
ATOM 1802 C CA . ALA A 1 226 ? 20.841 5.848 -15.638 1.00 55.28 226 ALA A CA 1
ATOM 1803 C C . ALA A 1 226 ? 21.442 4.453 -15.808 1.00 55.28 226 ALA A C 1
ATOM 1805 O O . ALA A 1 226 ? 21.556 3.719 -14.830 1.00 55.28 226 ALA A O 1
ATOM 1806 N N . PHE A 1 227 ? 21.877 4.125 -17.022 1.00 56.66 227 PHE A N 1
ATOM 1807 C CA . PHE A 1 227 ? 22.544 2.868 -17.346 1.00 56.66 227 PHE A CA 1
ATOM 1808 C C . PHE A 1 227 ? 23.881 2.734 -16.600 1.00 56.66 227 PHE A C 1
ATOM 1810 O O . PHE A 1 227 ? 24.103 1.721 -15.938 1.00 56.66 227 PHE A O 1
ATOM 1817 N N . GLU A 1 228 ? 24.689 3.798 -16.556 1.00 62.16 228 GLU A N 1
ATOM 1818 C CA . GLU A 1 228 ? 25.935 3.855 -15.775 1.00 62.16 228 GLU A CA 1
ATOM 1819 C C . GLU A 1 228 ? 25.710 3.567 -14.279 1.00 62.16 228 GLU A C 1
ATOM 1821 O O . GLU A 1 228 ? 26.469 2.822 -13.664 1.00 62.16 228 GLU A O 1
ATOM 1826 N N . GLN A 1 229 ? 24.649 4.115 -13.670 1.00 55.88 229 GLN A N 1
ATOM 1827 C CA . GLN A 1 229 ? 24.327 3.857 -12.257 1.00 55.88 229 GLN A CA 1
ATOM 1828 C C . GLN A 1 229 ? 23.754 2.453 -12.002 1.00 55.88 229 GLN A C 1
ATOM 1830 O O . GLN A 1 229 ? 23.753 1.998 -10.857 1.00 55.88 229 GLN A O 1
ATOM 1835 N N . MET A 1 230 ? 23.252 1.784 -13.042 1.00 47.72 230 MET A N 1
ATOM 1836 C CA . MET A 1 230 ? 22.748 0.408 -12.994 1.00 47.72 230 MET A CA 1
ATOM 1837 C C . MET A 1 230 ? 23.833 -0.625 -13.343 1.00 47.72 230 MET A C 1
ATOM 1839 O O . MET A 1 230 ? 23.557 -1.819 -13.307 1.00 47.72 230 MET A O 1
ATOM 1843 N N . GLY A 1 231 ? 25.061 -0.187 -13.656 1.00 47.31 231 GLY A N 1
ATOM 1844 C CA . GLY A 1 231 ? 26.149 -1.069 -14.091 1.00 47.31 231 GLY A CA 1
ATOM 1845 C C . GLY A 1 231 ? 25.931 -1.667 -15.485 1.00 47.31 231 GLY A C 1
ATOM 1846 O O . GLY A 1 231 ? 26.540 -2.679 -15.816 1.00 47.31 231 GLY A O 1
ATOM 1847 N N . LEU A 1 232 ? 25.049 -1.064 -16.286 1.00 45.66 232 LEU A N 1
ATOM 1848 C CA . LEU A 1 232 ? 24.723 -1.490 -17.645 1.00 45.66 232 LEU A CA 1
ATOM 1849 C C . LEU A 1 232 ? 25.456 -0.592 -18.648 1.00 45.66 232 LEU A C 1
ATOM 1851 O O . LEU A 1 232 ? 25.544 0.622 -18.450 1.00 45.66 232 LEU A O 1
ATOM 1855 N N . SER A 1 233 ? 25.974 -1.177 -19.732 1.00 44.88 233 SER A N 1
ATOM 1856 C CA . SER A 1 233 ? 26.573 -0.387 -20.812 1.00 44.88 233 SER A CA 1
ATOM 1857 C C . SER A 1 233 ? 25.483 0.451 -21.495 1.00 44.88 233 SER A C 1
ATOM 1859 O O . SER A 1 233 ? 24.410 -0.082 -21.779 1.00 44.88 233 SER A O 1
ATOM 1861 N N . PRO A 1 234 ? 25.715 1.746 -21.767 1.00 46.91 234 PRO A N 1
ATOM 1862 C CA . PRO A 1 234 ? 24.736 2.611 -22.422 1.00 46.91 234 PRO A CA 1
ATOM 1863 C C . PRO A 1 234 ? 24.526 2.317 -23.920 1.00 46.91 234 PRO A C 1
ATOM 1865 O O . PRO A 1 234 ? 23.799 3.061 -24.574 1.00 46.91 234 PRO A O 1
ATOM 1868 N N . GLU A 1 235 ? 25.150 1.271 -24.466 1.00 41.19 235 GLU A N 1
ATOM 1869 C CA . GLU A 1 235 ? 25.026 0.867 -25.869 1.00 41.19 235 GLU A CA 1
ATOM 1870 C C . GLU A 1 235 ? 23.798 -0.032 -26.098 1.00 41.19 235 GLU A C 1
ATOM 1872 O O . GLU A 1 235 ? 23.904 -1.256 -26.059 1.00 41.19 235 GLU A O 1
ATOM 1877 N N . VAL A 1 236 ? 22.645 0.612 -26.336 1.00 41.72 236 VAL A N 1
ATOM 1878 C CA . VAL A 1 236 ? 21.553 0.167 -27.232 1.00 41.72 236 VAL A CA 1
ATOM 1879 C C . VAL A 1 236 ? 20.941 1.401 -27.886 1.00 41.72 236 VAL A C 1
ATOM 1881 O O . VAL A 1 236 ? 20.430 2.265 -27.129 1.00 41.72 236 VAL A O 1
#

Foldseek 3Di:
DVVLDVQLDPVQDPLLQLLLCLLQLPQLQLFQLQLLLLLLVVLVVVPVLSVDDPLRPCNNSSNVVSVSSNPGDDPDCRNNNVVLVPDPDLLCSDVVPPLQGLSSVLSPNPDPDAPDSPLLSLLSSLLSSVRSVLCSVAADSVNSVVSSVDPDDGNDDPVRSCLSSLLSVLSSVLSHHDPVSVVLSVLLSLLPDDNDDVPPVNSVLSSLSSVVVVVDPPNLVSLCVSCVSSVHHSDD

Secondary structure (DSSP, 8-state):
-HHHHHHH-TTS-HHHHHHHHHHTT--TT-TTHHHHHHHHHHHHHH-HHHH--TTSTTHHHHHHHHHHHHT--S--TTTTTGGGTT-S-TT-TTTT--S--HHHHHHH------S-HHHHHHHHHHHHHHHHHHHHHH--HHHHHHHHH-SS--SS-TTTTHHHHHHHHHHHHTSS--HHHHHHHHHHHHH--SS-S-HHHHHHHHHHHHHGGGT-TTHHHHHHHHHHHTT--S--

Radius of gyration: 18.0 Å; chains: 1; bounding box: 47×34×47 Å

Organism: NCBI:txid410659

Sequence (236 aa):
MQVLAAQLGSEVSRERLVDALYAIRAPRNLVGIIPAMRQFRDWRRSYRPLSEFPELPGYQEAIVILDRIADLEVADEHLSGRVTERYTNVWTPLRPLTGDSVIGELLLVRAGQGVDAAAFERASVWLVWQAQRFNRRWNTRAAYAQYLSSDTGRLVDRKYGHRLYSAYLALRHLAVDEPEARERLALLVAGMGEFSDAQSRKLTLLVRLARLASGGTGEGPLRRHAFEQMGLSPEV

pLDDT: mean 74.55, std 16.47, range [39.25, 97.38]